Protein AF-A0A9K3CPB8-F1 (afdb_monomer_lite)

Organism: NCBI:txid797122

Foldseek 3Di:
DPFACDDDPPDRFGADVVVVCNVCVLVVLQVLQCPDPHHDDDDPVLSVVLSVCLCVVARSVVRCVVNVNDPDADPVRHCPPPDDPDDDLPHLVNVLVVLQDDPPDDDDRVVSVVVNCVVVVVVSSVSSCCCVPAVSVCLVQLVVQLVCVCVVPVALNSQETEGAADGPNQVVQVVCCVPRNHHQWYWYADPVQWIKIFGHADPPDPHGPAFQDQQQAFDAAPRNCVSLVHHFWGGAHNRRGMTTGNDRVRNVSSVNCSSPPPD

Secondary structure (DSSP, 8-state):
-PPP--B-TT---B-SHHHHHHHHHHHHHHHHHHTSSS--PPPHHHHHHHHHHHIIIIIHHHHHHHHT--SS--TTS--TT---------SHHHHHHTTSPPTTS---HHHHHHHHHHHHHHHHHHHHHHIIIIIHHHHHHHHHHHHHHHHH-TTTTT-EEE-SS----HHHHHHHHHHH---SEEEEE-TTS-EEEEEPBPTTSS-BSSPPPGGGTT-BHHHHHHHHS-S-EEEE-TTSSEEEESSHHHHHHHHHHHHH---

Sequence (263 aa):
MKTCNETMPGYDIKLSAGMVYKHYGHQIIDILCAYMDTPVTLTETQREWVYQTVYKGYVMACDGQDTGEAKVVNADGTEDGLTVRYSDSTGMGSTIANLRPQWNESFSFDSRFPEAMATAGAHFKAHVTRVVKHRLPAYDIVKTAMDNRRTTLPWGEGRVLVIDTGVPADRMVYEMEEEKGLVLYIVMPRSDGTWGVKAVNREGSMALRKPLPSAWGGLRHQDLDKATGLTGCVFVHKALFTGAASDRQTALDMARMAYENME

Structure (mmCIF, N/CA/C/O backbone):
data_AF-A0A9K3CPB8-F1
#
_entry.id   AF-A0A9K3CPB8-F1
#
loop_
_atom_site.group_PDB
_atom_site.id
_atom_site.type_symbol
_atom_site.label_atom_id
_atom_site.label_alt_id
_atom_site.label_comp_id
_atom_site.label_asym_id
_atom_site.label_entity_id
_atom_site.label_seq_id
_atom_site.pdbx_PDB_ins_code
_atom_site.Cartn_x
_atom_site.Cartn_y
_atom_site.Cartn_z
_atom_site.occupancy
_atom_site.B_iso_or_equiv
_atom_site.auth_seq_id
_atom_site.auth_comp_id
_atom_site.auth_asym_id
_atom_site.auth_atom_id
_atom_site.pdbx_PDB_model_num
ATOM 1 N N . MET A 1 1 ? 23.680 -12.198 -24.161 1.00 44.81 1 MET A N 1
ATOM 2 C CA . MET A 1 1 ? 23.714 -11.493 -22.863 1.00 44.81 1 MET A CA 1
ATOM 3 C C . MET A 1 1 ? 24.093 -12.538 -21.826 1.00 44.81 1 MET A C 1
ATOM 5 O O . MET A 1 1 ? 23.404 -13.545 -21.762 1.00 44.81 1 MET A O 1
ATOM 9 N N . LYS A 1 2 ? 25.240 -12.421 -21.141 1.00 41.69 2 LYS A N 1
ATOM 10 C CA . LYS A 1 2 ? 25.549 -13.340 -20.030 1.00 41.69 2 LYS A CA 1
ATOM 11 C C . LYS A 1 2 ? 24.561 -13.004 -18.915 1.00 41.69 2 LYS A C 1
ATOM 13 O O . LYS A 1 2 ? 24.518 -11.848 -18.508 1.00 41.69 2 LYS A O 1
ATOM 18 N N . THR A 1 3 ? 23.749 -13.962 -18.489 1.00 53.03 3 THR A N 1
ATOM 19 C CA . THR A 1 3 ? 22.858 -13.789 -17.340 1.00 53.03 3 THR A CA 1
ATOM 20 C C . THR A 1 3 ? 23.709 -13.449 -16.122 1.00 53.03 3 THR A C 1
ATOM 22 O O . THR A 1 3 ? 24.638 -14.185 -15.780 1.00 53.03 3 THR A O 1
ATOM 25 N N . CYS A 1 4 ? 23.449 -12.291 -15.520 1.00 63.47 4 CYS A N 1
ATOM 26 C CA . CYS A 1 4 ? 24.059 -11.916 -14.259 1.00 63.47 4 CYS A CA 1
ATOM 27 C C . CYS A 1 4 ? 23.359 -12.722 -13.161 1.00 63.47 4 CYS A C 1
ATOM 29 O O . CYS A 1 4 ? 22.144 -12.633 -13.022 1.00 63.47 4 CYS A O 1
ATOM 31 N N . ASN A 1 5 ? 24.104 -13.520 -12.396 1.00 82.00 5 ASN A N 1
ATOM 32 C CA . ASN A 1 5 ? 23.555 -14.251 -11.244 1.00 82.00 5 ASN A CA 1
ATOM 33 C C . ASN A 1 5 ? 23.474 -13.367 -9.985 1.00 82.00 5 ASN A C 1
ATOM 35 O O . ASN A 1 5 ? 23.336 -13.873 -8.877 1.00 82.00 5 ASN A O 1
ATOM 39 N N . GLU A 1 6 ? 23.637 -12.056 -10.139 1.00 91.38 6 GLU A N 1
ATOM 40 C CA . GLU A 1 6 ? 23.579 -11.102 -9.042 1.00 91.38 6 GLU A CA 1
ATOM 41 C C . GLU A 1 6 ? 22.128 -10.755 -8.707 1.00 91.38 6 GLU A C 1
ATOM 43 O O . GLU A 1 6 ? 21.288 -10.652 -9.602 1.00 91.38 6 GLU A O 1
ATOM 48 N N . THR A 1 7 ? 21.856 -10.541 -7.419 1.00 93.31 7 THR A N 1
ATOM 49 C CA . THR A 1 7 ? 20.554 -10.118 -6.895 1.00 93.31 7 THR A CA 1
ATOM 50 C C . THR A 1 7 ? 20.680 -8.824 -6.081 1.00 93.31 7 THR A C 1
ATOM 52 O O . THR A 1 7 ? 21.779 -8.355 -5.734 1.00 93.31 7 THR A O 1
ATOM 55 N N . MET A 1 8 ? 19.538 -8.198 -5.792 1.00 92.56 8 MET A N 1
ATOM 56 C CA . MET A 1 8 ? 19.455 -7.108 -4.818 1.00 92.56 8 MET A CA 1
ATOM 57 C C . MET A 1 8 ? 19.508 -7.686 -3.391 1.00 92.56 8 MET A C 1
ATOM 59 O O . MET A 1 8 ? 18.881 -8.718 -3.153 1.00 92.56 8 MET A O 1
ATOM 63 N N . PRO A 1 9 ? 20.200 -7.053 -2.421 1.00 89.00 9 PRO A N 1
ATOM 64 C CA . PRO A 1 9 ? 20.212 -7.530 -1.037 1.00 89.00 9 PRO A CA 1
ATOM 65 C C . PRO A 1 9 ? 18.795 -7.732 -0.483 1.00 89.00 9 PRO A C 1
ATOM 67 O O . PRO A 1 9 ? 17.960 -6.839 -0.601 1.00 89.00 9 PRO A O 1
ATOM 70 N N . GLY A 1 10 ? 18.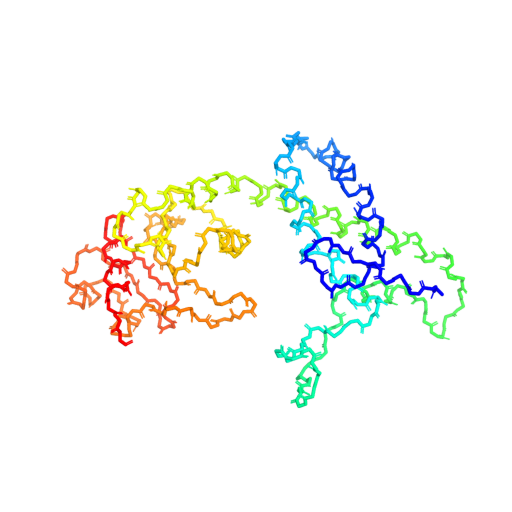535 -8.901 0.109 1.00 87.00 10 GLY A N 1
ATOM 71 C CA . GLY A 1 10 ? 17.215 -9.268 0.640 1.00 87.00 10 GLY A CA 1
ATOM 72 C C . GLY A 1 10 ? 16.231 -9.828 -0.393 1.00 87.00 10 GLY A C 1
ATOM 73 O O . GLY A 1 10 ? 15.092 -10.118 -0.039 1.00 87.00 10 GLY A O 1
ATOM 74 N N . TYR A 1 11 ? 16.648 -10.008 -1.650 1.00 90.25 11 TYR A N 1
ATOM 75 C CA . TYR A 1 11 ? 15.794 -10.527 -2.716 1.00 90.25 11 TYR A CA 1
ATOM 76 C C . TYR A 1 11 ? 16.481 -11.633 -3.517 1.00 90.25 11 TYR A C 1
ATOM 78 O O . TYR A 1 11 ? 17.698 -11.626 -3.704 1.00 90.25 11 TYR A O 1
ATOM 86 N N . ASP A 1 12 ? 15.667 -12.546 -4.041 1.00 89.81 12 ASP A N 1
ATOM 87 C CA . ASP A 1 12 ? 16.099 -13.694 -4.841 1.00 89.81 12 ASP A CA 1
ATOM 88 C C . ASP A 1 12 ? 15.566 -13.592 -6.279 1.00 89.81 12 ASP A C 1
ATOM 90 O O . ASP A 1 12 ? 14.845 -14.449 -6.772 1.00 89.81 12 ASP A O 1
ATOM 94 N N . ILE A 1 13 ? 15.839 -12.453 -6.925 1.00 92.56 13 ILE A N 1
ATOM 95 C CA . ILE A 1 13 ? 15.499 -12.192 -8.330 1.00 92.56 13 ILE A CA 1
ATOM 96 C C . ILE A 1 13 ? 16.767 -11.714 -9.031 1.00 92.56 13 ILE A C 1
ATOM 98 O O . ILE A 1 13 ? 17.397 -10.749 -8.579 1.00 92.56 13 ILE A O 1
ATOM 102 N N . LYS A 1 14 ? 17.148 -12.397 -10.117 1.00 94.00 14 LYS A N 1
ATOM 103 C CA . LYS A 1 14 ? 18.329 -12.051 -10.918 1.00 94.00 14 LYS A CA 1
ATOM 104 C C . LYS A 1 14 ? 18.163 -10.681 -11.566 1.00 94.00 14 LYS A C 1
ATOM 106 O O . LYS A 1 14 ? 17.108 -10.363 -12.104 1.00 94.00 14 LYS A O 1
ATOM 111 N N . LEU A 1 15 ? 19.222 -9.876 -11.543 1.00 93.75 15 LEU A N 1
ATOM 112 C CA . LEU A 1 15 ? 19.171 -8.495 -12.018 1.00 93.75 15 LEU A CA 1
ATOM 113 C C . LEU A 1 15 ? 19.375 -8.371 -13.539 1.00 93.75 15 LEU A C 1
ATOM 115 O O . LEU A 1 15 ? 20.291 -8.957 -14.120 1.00 93.75 15 LEU A O 1
ATOM 119 N N . SER A 1 16 ? 18.571 -7.500 -14.150 1.00 93.12 16 SER A N 1
ATOM 120 C CA . SER A 1 16 ? 18.710 -6.962 -15.509 1.00 93.12 16 SER A CA 1
ATOM 121 C C . SER A 1 16 ? 18.924 -5.436 -15.437 1.00 93.12 16 SER A C 1
ATOM 123 O O . SER A 1 16 ? 19.998 -4.980 -15.041 1.00 93.12 16 SER A O 1
ATOM 125 N N . ALA A 1 17 ? 17.901 -4.619 -15.712 1.00 92.44 17 ALA A N 1
ATOM 126 C CA . ALA A 1 17 ? 17.845 -3.191 -15.403 1.00 92.44 17 ALA A CA 1
ATOM 127 C C . ALA A 1 17 ? 18.130 -2.896 -13.917 1.00 92.44 17 ALA A C 1
ATOM 129 O O . ALA A 1 17 ? 18.675 -1.838 -13.586 1.00 92.44 17 ALA A O 1
ATOM 130 N N . GLY A 1 18 ? 17.836 -3.848 -13.029 1.00 94.56 18 GLY A N 1
ATOM 131 C CA . GLY A 1 18 ? 18.196 -3.812 -11.621 1.00 94.56 18 GLY A CA 1
ATOM 132 C C . GLY A 1 18 ? 19.682 -3.645 -11.345 1.00 94.56 18 GLY A C 1
ATOM 133 O O . GLY A 1 18 ? 20.019 -3.072 -10.318 1.00 94.56 18 GLY A O 1
ATOM 134 N N . MET A 1 19 ? 20.579 -4.032 -12.259 1.00 94.75 19 MET A N 1
ATOM 135 C CA . MET A 1 19 ? 22.018 -3.773 -12.111 1.00 94.75 19 MET A CA 1
ATOM 136 C C . MET A 1 19 ? 22.330 -2.276 -12.134 1.00 94.75 19 MET A C 1
ATOM 138 O O . MET A 1 19 ? 23.064 -1.767 -11.289 1.00 94.75 19 MET A O 1
ATOM 142 N N . VAL A 1 20 ? 21.733 -1.546 -13.082 1.00 95.06 20 VAL A N 1
ATOM 143 C CA . VAL A 1 20 ? 21.878 -0.085 -13.163 1.00 95.06 20 VAL A CA 1
ATOM 144 C C . VAL A 1 20 ? 21.255 0.552 -11.929 1.00 95.06 20 VAL A C 1
ATOM 146 O O . VAL A 1 20 ? 21.859 1.423 -11.306 1.00 95.06 20 VAL A O 1
ATOM 149 N N . TYR A 1 21 ? 20.070 0.083 -11.541 1.00 97.25 21 TYR A N 1
ATOM 150 C CA . TYR A 1 21 ? 19.386 0.592 -10.362 1.00 97.25 21 TYR A CA 1
ATOM 151 C C . TYR A 1 21 ? 20.167 0.318 -9.068 1.00 97.25 21 TYR A C 1
ATOM 153 O O . TYR A 1 21 ? 20.250 1.195 -8.221 1.00 97.25 21 TYR A O 1
ATOM 161 N N . LYS A 1 22 ? 20.823 -0.837 -8.938 1.00 96.25 22 LYS A N 1
ATOM 162 C CA . LYS A 1 22 ? 21.651 -1.189 -7.779 1.00 96.25 22 LYS A CA 1
ATOM 163 C C . LYS A 1 22 ? 22.803 -0.215 -7.551 1.00 96.25 22 LYS A C 1
ATOM 165 O O . LYS A 1 22 ? 23.109 0.116 -6.411 1.00 96.25 22 LYS A O 1
ATOM 170 N N . HIS A 1 23 ? 23.439 0.246 -8.625 1.00 95.19 23 HIS A N 1
ATOM 171 C CA . HIS A 1 23 ? 24.592 1.145 -8.530 1.00 95.19 23 HIS A CA 1
ATOM 172 C C . HIS A 1 23 ? 24.217 2.627 -8.537 1.00 95.19 23 HIS A C 1
ATOM 174 O O . HIS A 1 23 ? 24.884 3.430 -7.888 1.00 95.19 23 HIS A O 1
ATOM 180 N N . TYR A 1 24 ? 23.162 2.996 -9.264 1.00 97.56 24 TYR A N 1
ATOM 181 C CA . TYR A 1 24 ? 22.821 4.394 -9.531 1.00 97.56 24 TYR A CA 1
ATOM 182 C C . TYR A 1 24 ? 21.432 4.795 -9.032 1.00 97.56 24 TYR A C 1
ATOM 184 O O . TYR A 1 24 ? 21.044 5.947 -9.192 1.00 97.56 24 TYR A O 1
ATOM 192 N N . GLY A 1 25 ? 20.663 3.890 -8.426 1.00 97.38 25 GLY A N 1
ATOM 193 C CA . GLY A 1 25 ? 19.265 4.120 -8.061 1.00 97.38 25 GLY A CA 1
ATOM 194 C C . GLY A 1 25 ? 19.072 5.297 -7.111 1.00 97.38 25 GLY A C 1
ATOM 195 O O . GLY A 1 25 ? 18.222 6.141 -7.386 1.00 97.38 25 GLY A O 1
ATOM 196 N N . HIS A 1 26 ? 19.894 5.428 -6.060 1.00 97.94 26 HIS A N 1
ATOM 197 C CA . HIS A 1 26 ? 19.852 6.601 -5.172 1.00 97.94 26 HIS A CA 1
ATOM 198 C C . HIS A 1 26 ? 20.101 7.902 -5.942 1.00 97.94 26 HIS A C 1
ATOM 200 O O . HIS A 1 26 ? 19.298 8.825 -5.844 1.00 97.94 26 HIS A O 1
ATOM 206 N N . GLN A 1 27 ? 21.143 7.944 -6.779 1.00 98.06 27 GLN A N 1
ATOM 207 C CA . GLN A 1 27 ? 21.472 9.124 -7.591 1.00 98.06 27 GLN A CA 1
ATOM 208 C C . GLN A 1 27 ? 20.352 9.468 -8.581 1.00 98.06 27 GLN A C 1
ATOM 210 O O . GLN A 1 27 ? 19.988 10.632 -8.731 1.00 98.06 27 GLN A O 1
ATOM 215 N N . ILE A 1 28 ? 19.775 8.460 -9.239 1.00 97.38 28 ILE A N 1
ATOM 216 C CA . ILE A 1 28 ? 18.645 8.621 -10.157 1.00 97.38 28 ILE A CA 1
ATOM 217 C C . ILE A 1 28 ? 17.438 9.200 -9.413 1.00 97.38 28 ILE A C 1
ATOM 219 O O . ILE A 1 28 ? 16.806 10.126 -9.916 1.00 97.38 28 ILE A O 1
ATOM 223 N N . ILE A 1 29 ? 17.124 8.689 -8.219 1.00 98.19 29 ILE A N 1
ATOM 224 C CA . ILE A 1 29 ? 16.031 9.206 -7.386 1.00 98.19 29 ILE A CA 1
ATOM 225 C C . ILE A 1 29 ? 16.272 10.674 -7.036 1.00 98.19 29 ILE A C 1
ATOM 227 O O . ILE A 1 29 ? 15.365 11.483 -7.214 1.00 98.19 29 ILE A O 1
ATOM 231 N N . ASP A 1 30 ? 17.476 11.037 -6.595 1.00 97.81 30 ASP A N 1
ATOM 232 C CA . ASP A 1 30 ? 17.804 12.420 -6.237 1.00 97.81 30 ASP A CA 1
ATOM 233 C C . ASP A 1 30 ? 17.660 13.372 -7.422 1.00 97.81 30 ASP A C 1
ATOM 235 O O . ASP A 1 30 ? 17.049 14.435 -7.299 1.00 97.81 30 ASP A O 1
ATOM 239 N N . ILE A 1 31 ? 18.168 12.962 -8.589 1.00 97.38 31 ILE A N 1
ATOM 240 C CA . ILE A 1 31 ? 18.008 13.703 -9.840 1.00 97.38 31 ILE A CA 1
ATOM 241 C C . ILE A 1 31 ? 16.515 13.885 -10.127 1.00 97.38 31 ILE A C 1
ATOM 243 O O . ILE A 1 31 ? 16.051 15.011 -10.295 1.00 97.38 31 ILE A O 1
ATOM 247 N N . LEU A 1 32 ? 15.728 12.807 -10.133 1.00 97.12 32 LEU A N 1
ATOM 248 C CA . LEU A 1 32 ? 14.297 12.891 -10.426 1.00 97.12 32 LEU A CA 1
ATOM 249 C C . LEU A 1 32 ? 13.549 13.790 -9.437 1.00 97.12 32 LEU A C 1
ATOM 251 O O . LEU A 1 32 ? 12.683 14.547 -9.870 1.00 97.12 32 LEU A O 1
ATOM 255 N N . CYS A 1 33 ? 13.895 13.743 -8.151 1.00 97.19 33 CYS A N 1
ATOM 256 C CA . CYS A 1 33 ? 13.348 14.608 -7.109 1.00 97.19 33 CYS A CA 1
ATOM 257 C C . CYS A 1 33 ? 13.697 16.087 -7.315 1.00 97.19 33 CYS A C 1
ATOM 259 O O . CYS A 1 33 ? 12.833 16.938 -7.100 1.00 97.19 33 CYS A O 1
ATOM 261 N N . ALA A 1 34 ? 14.914 16.401 -7.765 1.00 96.81 34 ALA A N 1
ATOM 262 C CA . ALA A 1 34 ? 15.340 17.767 -8.065 1.00 96.81 34 ALA A CA 1
ATOM 263 C C . ALA A 1 34 ? 14.618 18.365 -9.289 1.00 96.81 34 ALA A C 1
ATOM 265 O O . ALA A 1 34 ? 14.383 19.569 -9.330 1.00 96.81 34 ALA A O 1
ATOM 266 N N . TYR A 1 35 ? 14.228 17.528 -10.258 1.00 94.50 35 TYR A N 1
ATOM 267 C CA . TYR A 1 35 ? 13.529 17.930 -11.490 1.00 94.50 35 TYR A CA 1
ATOM 268 C C . TYR A 1 35 ? 11.992 17.799 -11.426 1.00 94.50 35 TYR A C 1
ATOM 270 O O . TYR A 1 35 ? 11.327 17.835 -12.466 1.00 94.50 35 TYR A O 1
ATOM 278 N N . MET A 1 36 ? 11.397 17.604 -10.245 1.00 93.81 36 MET A N 1
ATOM 279 C CA . MET A 1 36 ? 9.933 17.646 -10.088 1.00 93.81 36 MET A CA 1
ATOM 280 C C . MET A 1 36 ? 9.419 19.093 -10.068 1.00 93.81 36 MET A C 1
ATOM 282 O O . MET A 1 36 ? 10.135 19.987 -9.630 1.00 93.81 36 MET A O 1
ATOM 286 N N . ASP A 1 37 ? 8.143 19.304 -10.424 1.00 90.69 37 ASP A N 1
ATOM 287 C CA . ASP A 1 37 ? 7.487 20.631 -10.392 1.00 90.69 37 ASP A CA 1
ATOM 288 C C . ASP A 1 37 ? 7.627 21.333 -9.033 1.00 90.69 37 ASP A C 1
ATOM 290 O O . ASP A 1 37 ? 7.746 22.551 -8.937 1.00 90.69 37 ASP A O 1
ATOM 294 N N . THR A 1 38 ? 7.632 20.543 -7.960 1.00 90.69 38 THR A N 1
ATOM 295 C CA . THR A 1 38 ? 8.057 20.985 -6.633 1.00 90.69 38 THR A CA 1
ATOM 296 C C . THR A 1 38 ? 9.207 20.086 -6.197 1.00 90.69 38 THR A C 1
ATOM 298 O O . THR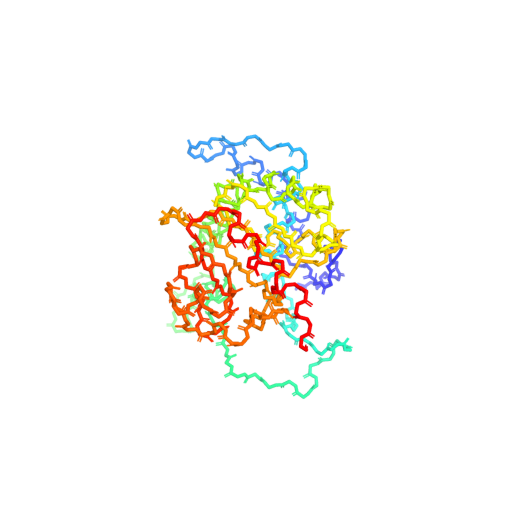 A 1 38 ? 8.935 18.923 -5.864 1.00 90.69 38 THR A O 1
ATOM 301 N N . PRO A 1 39 ? 10.458 20.573 -6.211 1.00 94.50 39 PRO A N 1
ATOM 302 C CA . PRO A 1 39 ? 11.614 19.778 -5.826 1.00 94.50 39 PRO A CA 1
ATOM 303 C C . PRO A 1 39 ? 11.484 19.206 -4.413 1.00 94.50 39 PRO A C 1
ATOM 305 O O . PRO A 1 39 ? 10.895 19.830 -3.528 1.00 94.50 39 PRO A O 1
ATOM 308 N N . VAL A 1 40 ? 12.019 18.004 -4.203 1.00 94.94 40 VAL A N 1
ATOM 309 C CA . VAL A 1 40 ? 12.008 17.321 -2.901 1.00 94.94 40 VAL A CA 1
ATOM 310 C C . VAL A 1 40 ? 13.434 16.947 -2.521 1.00 94.94 40 VAL A C 1
ATOM 312 O O . VAL A 1 40 ? 14.129 16.302 -3.298 1.00 94.94 40 VAL A O 1
ATOM 315 N N . THR A 1 41 ? 13.862 17.304 -1.314 1.00 95.44 41 THR A N 1
ATOM 316 C CA . THR A 1 41 ? 15.139 16.842 -0.757 1.00 95.44 41 THR A CA 1
ATOM 317 C C . THR A 1 41 ? 14.863 15.716 0.227 1.00 95.44 41 THR A C 1
ATOM 319 O O . THR A 1 41 ? 14.180 15.927 1.226 1.00 95.44 41 THR A O 1
ATOM 322 N N . LEU A 1 42 ? 15.379 14.522 -0.062 1.00 96.25 42 LEU A N 1
ATOM 323 C CA . LEU A 1 42 ? 15.176 13.335 0.768 1.00 96.25 42 LEU A CA 1
ATOM 324 C C . LEU A 1 42 ? 16.259 13.234 1.844 1.00 96.25 42 LEU A C 1
ATOM 326 O O . LEU A 1 42 ? 17.454 13.345 1.538 1.00 96.25 42 LEU A O 1
ATOM 330 N N . THR A 1 43 ? 15.856 12.937 3.081 1.00 95.88 43 THR A N 1
ATOM 331 C CA . THR A 1 43 ? 16.797 12.446 4.100 1.00 95.88 43 THR A CA 1
ATOM 332 C C . THR A 1 43 ? 17.375 11.092 3.678 1.00 95.88 43 THR A C 1
ATOM 334 O O . THR A 1 43 ? 16.841 10.431 2.787 1.00 95.88 43 THR A O 1
ATOM 337 N N . GLU A 1 44 ? 18.461 10.647 4.311 1.00 95.75 44 GLU A N 1
ATOM 338 C CA . GLU A 1 44 ? 19.056 9.333 4.028 1.00 95.75 44 GLU A CA 1
ATOM 339 C C . GLU A 1 44 ? 18.042 8.193 4.221 1.00 95.75 44 GLU A C 1
ATOM 341 O O . GLU A 1 44 ? 17.834 7.391 3.313 1.00 95.75 44 GLU A O 1
ATOM 346 N N . THR A 1 45 ? 17.309 8.191 5.340 1.00 92.81 45 THR A N 1
ATOM 347 C CA . THR A 1 45 ? 16.256 7.199 5.614 1.00 92.81 45 THR A CA 1
ATOM 348 C C . THR A 1 45 ? 15.130 7.238 4.582 1.00 92.81 45 THR A C 1
ATOM 350 O O . THR A 1 45 ? 14.673 6.191 4.128 1.00 92.81 45 THR A O 1
ATOM 353 N N . GLN A 1 46 ? 14.677 8.431 4.187 1.00 94.75 46 GLN A N 1
ATOM 354 C CA . GLN A 1 46 ? 13.625 8.567 3.177 1.00 94.75 46 GLN A CA 1
ATOM 355 C C . GLN A 1 46 ? 14.107 8.084 1.808 1.00 94.75 46 GLN A C 1
ATOM 357 O O . GLN A 1 46 ? 13.361 7.416 1.097 1.00 94.75 46 GLN A O 1
ATOM 362 N N . ARG A 1 47 ? 15.352 8.396 1.441 1.00 97.12 47 ARG A N 1
ATOM 363 C CA . ARG A 1 47 ? 15.961 7.974 0.177 1.00 97.12 47 ARG A CA 1
ATOM 364 C C . ARG A 1 47 ? 16.099 6.467 0.103 1.00 97.12 47 ARG A C 1
ATOM 366 O O . ARG A 1 47 ? 15.716 5.899 -0.912 1.00 97.12 47 ARG A O 1
ATOM 373 N N . GLU A 1 48 ? 16.562 5.833 1.175 1.00 95.38 48 GLU A N 1
ATOM 374 C CA . GLU A 1 48 ? 16.648 4.375 1.244 1.00 95.38 48 GLU A CA 1
ATOM 375 C C . GLU A 1 48 ? 15.262 3.733 1.148 1.00 95.38 48 GLU A C 1
ATOM 377 O O . GLU A 1 48 ? 15.045 2.813 0.361 1.00 95.38 48 GLU A O 1
ATOM 382 N N . TRP A 1 49 ? 14.273 4.273 1.862 1.00 93.81 49 TRP A N 1
ATOM 38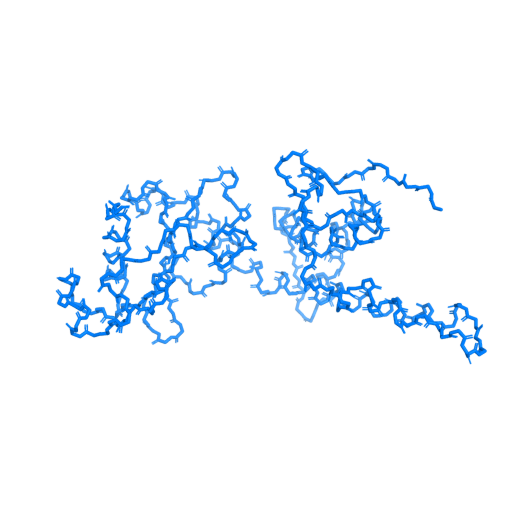3 C CA . TRP A 1 49 ? 12.909 3.761 1.776 1.00 93.81 49 TRP A CA 1
ATOM 384 C C . TRP A 1 49 ? 12.306 3.916 0.367 1.00 93.81 49 TRP A C 1
ATOM 386 O O . TRP A 1 49 ? 11.695 2.975 -0.150 1.00 93.81 49 TRP A O 1
ATOM 396 N N . VAL A 1 50 ? 12.499 5.067 -0.294 1.00 96.38 50 VAL A N 1
ATOM 397 C CA . VAL A 1 50 ? 12.077 5.277 -1.693 1.00 96.38 50 VAL A CA 1
ATOM 398 C C . VAL A 1 50 ? 12.815 4.310 -2.616 1.00 96.38 50 VAL A C 1
ATOM 400 O O . VAL A 1 50 ? 12.182 3.711 -3.485 1.00 96.38 50 VAL A O 1
ATOM 403 N N . TYR A 1 51 ? 14.118 4.116 -2.403 1.00 97.19 51 TYR A N 1
ATOM 404 C CA . TYR A 1 51 ? 14.954 3.214 -3.184 1.00 97.19 51 TYR A CA 1
ATOM 405 C C . TYR A 1 51 ? 14.426 1.774 -3.153 1.00 97.19 51 TYR A C 1
ATOM 407 O O . TYR A 1 51 ? 14.143 1.202 -4.212 1.00 97.19 51 TYR A O 1
ATOM 415 N N . GLN A 1 52 ? 14.193 1.231 -1.957 1.00 94.88 52 GLN A N 1
ATOM 416 C CA . GLN A 1 52 ? 13.631 -0.110 -1.769 1.00 94.88 52 GLN A CA 1
ATOM 417 C C . GLN A 1 52 ? 12.211 -0.215 -2.332 1.00 94.88 52 GLN A C 1
ATOM 419 O O . GLN A 1 52 ? 11.859 -1.180 -3.013 1.00 94.88 52 GLN A O 1
ATOM 424 N N . THR A 1 53 ? 11.398 0.819 -2.111 1.00 94.31 53 THR A N 1
ATOM 425 C CA . THR A 1 53 ? 10.013 0.870 -2.583 1.00 94.31 53 THR A CA 1
ATOM 426 C C . THR A 1 53 ? 9.915 0.838 -4.106 1.00 94.31 53 THR A C 1
ATOM 428 O O . THR A 1 53 ? 9.066 0.133 -4.656 1.00 94.31 53 THR A O 1
ATOM 431 N N . VAL A 1 54 ? 10.759 1.604 -4.797 1.00 96.75 54 VAL A N 1
ATOM 432 C CA . VAL A 1 54 ? 10.806 1.645 -6.263 1.00 96.75 54 VAL A CA 1
ATOM 433 C C . VAL A 1 54 ? 11.379 0.338 -6.813 1.00 96.75 54 VAL A C 1
ATOM 435 O O . VAL A 1 54 ? 10.858 -0.167 -7.807 1.00 96.75 54 VAL A O 1
ATOM 438 N N . TYR A 1 55 ? 12.368 -0.273 -6.150 1.00 96.69 55 TYR A N 1
ATOM 439 C CA . TYR A 1 55 ? 12.859 -1.590 -6.556 1.00 96.69 55 TYR A CA 1
ATOM 440 C C . TYR A 1 55 ? 11.760 -2.658 -6.472 1.00 96.69 55 TYR A C 1
ATOM 442 O O . TYR A 1 55 ? 11.358 -3.204 -7.501 1.00 96.69 55 TYR A O 1
ATOM 450 N N . LYS A 1 56 ? 11.199 -2.887 -5.274 1.00 93.06 56 LYS A N 1
ATOM 451 C CA . LYS A 1 56 ? 10.139 -3.887 -5.032 1.00 93.06 56 LYS A CA 1
ATOM 452 C C . LYS A 1 56 ? 8.871 -3.596 -5.839 1.00 93.06 56 LYS A C 1
ATOM 454 O O . LYS A 1 56 ? 8.140 -4.504 -6.219 1.00 93.06 56 LYS A O 1
ATOM 459 N N . GLY A 1 57 ? 8.563 -2.321 -6.074 1.00 92.12 57 GLY A N 1
ATOM 460 C CA . GLY A 1 57 ? 7.345 -1.892 -6.756 1.00 92.12 57 GLY A CA 1
ATOM 461 C C . GLY A 1 57 ? 7.421 -1.830 -8.278 1.00 92.12 57 GLY A C 1
ATOM 462 O O . GLY A 1 57 ? 6.362 -1.744 -8.903 1.00 92.12 57 GLY A O 1
ATOM 463 N N . TYR A 1 58 ? 8.621 -1.837 -8.862 1.00 95.06 58 TYR A N 1
ATOM 464 C CA . TYR A 1 58 ? 8.812 -1.602 -10.292 1.00 95.06 58 TYR A CA 1
ATOM 465 C C . TYR A 1 58 ? 9.969 -2.412 -10.873 1.00 95.06 58 TYR A C 1
ATOM 467 O O . TYR A 1 58 ? 9.754 -3.250 -11.743 1.00 95.06 58 TYR A O 1
ATOM 475 N N . VAL A 1 59 ? 11.194 -2.161 -10.406 1.00 96.19 59 VAL A N 1
ATOM 476 C CA . VAL A 1 59 ? 12.413 -2.662 -11.062 1.00 96.19 59 VAL A CA 1
ATOM 477 C C . VAL A 1 59 ? 12.505 -4.183 -10.978 1.00 96.19 59 VAL A C 1
ATOM 479 O O . VAL A 1 59 ? 12.774 -4.822 -11.986 1.00 96.19 59 VAL A O 1
ATOM 482 N N . MET A 1 60 ? 12.161 -4.767 -9.829 1.00 95.12 60 MET A N 1
ATOM 483 C CA . MET A 1 60 ? 12.156 -6.218 -9.628 1.00 95.12 60 MET A CA 1
ATOM 484 C C . MET A 1 60 ? 11.229 -6.952 -10.607 1.00 95.12 60 MET A C 1
ATOM 486 O O . MET A 1 60 ? 11.546 -8.047 -11.056 1.00 95.12 60 MET A O 1
ATOM 490 N N . ALA A 1 61 ? 10.086 -6.357 -10.966 1.00 93.44 61 ALA A N 1
ATOM 491 C CA . ALA A 1 61 ? 9.185 -6.958 -11.946 1.00 93.44 61 ALA A CA 1
ATOM 492 C C . ALA A 1 61 ? 9.782 -6.916 -13.360 1.00 93.44 61 ALA A C 1
ATOM 494 O O . ALA A 1 61 ? 9.622 -7.875 -14.110 1.00 93.44 61 ALA A O 1
ATOM 495 N N . CYS A 1 62 ? 10.486 -5.835 -13.717 1.00 93.38 62 CYS A N 1
ATOM 496 C CA . CYS A 1 62 ? 11.248 -5.776 -14.965 1.00 93.38 62 CYS A CA 1
ATOM 497 C C . CYS A 1 62 ? 12.355 -6.838 -14.981 1.00 93.38 62 CYS A C 1
ATOM 499 O O . CYS A 1 62 ? 12.505 -7.532 -15.979 1.00 93.38 62 CYS A O 1
ATOM 501 N N . ASP A 1 63 ? 13.073 -6.991 -13.867 1.00 94.50 63 ASP A N 1
ATOM 502 C CA . ASP A 1 63 ? 14.134 -7.983 -13.706 1.00 94.50 63 ASP A CA 1
ATOM 503 C C . ASP A 1 63 ? 13.626 -9.410 -13.861 1.00 94.50 63 ASP A C 1
ATOM 505 O O . ASP A 1 63 ? 14.134 -10.144 -14.706 1.00 94.50 63 ASP A O 1
ATOM 509 N N . GLY A 1 64 ? 12.575 -9.780 -13.128 1.00 93.19 64 GLY A N 1
ATOM 510 C CA . GLY A 1 64 ? 11.985 -11.111 -13.241 1.00 93.19 64 GLY A CA 1
ATOM 511 C C . GLY A 1 64 ? 11.460 -11.401 -14.650 1.00 93.19 64 GLY A C 1
ATOM 512 O O . GLY A 1 64 ? 11.671 -12.491 -15.171 1.00 93.19 64 GLY A O 1
ATOM 513 N N . GLN A 1 65 ? 10.841 -10.415 -15.313 1.00 90.81 65 GLN A N 1
ATOM 514 C CA . GLN A 1 65 ? 10.365 -10.572 -16.694 1.00 90.81 65 GLN A CA 1
ATOM 515 C C . GLN A 1 65 ? 11.504 -10.764 -17.704 1.00 90.81 65 GLN A C 1
ATOM 517 O O . GLN A 1 65 ? 11.377 -11.600 -18.595 1.00 90.81 65 GLN A O 1
ATOM 522 N N . ASP A 1 66 ? 12.586 -9.991 -17.593 1.00 90.50 66 ASP A N 1
ATOM 523 C CA . ASP A 1 66 ? 13.710 -10.039 -18.540 1.00 90.50 66 ASP A CA 1
ATOM 524 C C . ASP A 1 66 ? 14.581 -11.288 -18.346 1.00 90.50 66 ASP A C 1
ATOM 526 O O . ASP A 1 66 ? 15.056 -11.886 -19.311 1.00 90.50 66 ASP A O 1
ATOM 530 N N . THR A 1 67 ? 14.753 -11.717 -17.095 1.00 90.88 67 THR A N 1
ATOM 531 C CA . THR A 1 67 ? 15.570 -12.888 -16.743 1.00 90.88 67 THR A CA 1
ATOM 532 C C . THR A 1 67 ? 14.803 -14.211 -16.784 1.00 90.88 67 THR A C 1
ATOM 534 O O . THR A 1 67 ? 15.426 -15.271 -16.702 1.00 90.88 67 THR A O 1
ATOM 537 N N . GLY A 1 68 ? 13.482 -14.164 -16.983 1.00 88.69 68 GLY A N 1
ATOM 538 C CA . GLY A 1 68 ? 12.626 -15.345 -17.093 1.00 88.69 68 GLY A CA 1
ATOM 539 C C . GLY A 1 68 ? 12.325 -16.017 -15.754 1.00 88.69 68 GLY A C 1
ATOM 540 O O . GLY A 1 68 ? 12.083 -17.220 -15.729 1.00 88.69 68 GLY A O 1
ATOM 541 N N . GLU A 1 69 ? 12.360 -15.265 -14.653 1.00 90.56 69 GLU A N 1
ATOM 542 C CA . GLU A 1 69 ? 12.019 -15.782 -13.327 1.00 90.56 69 GLU A CA 1
ATOM 543 C C . GLU A 1 69 ? 10.522 -16.096 -13.227 1.00 90.56 69 GLU A C 1
ATOM 545 O O . GLU A 1 69 ? 9.660 -15.374 -13.749 1.00 90.56 69 GLU A O 1
ATOM 550 N N . ALA A 1 70 ? 10.206 -17.168 -12.503 1.00 89.06 70 ALA A N 1
ATOM 551 C CA . ALA A 1 70 ? 8.835 -17.556 -12.226 1.00 89.06 70 ALA A CA 1
ATOM 552 C C . ALA A 1 70 ? 8.128 -16.474 -11.392 1.00 89.06 70 ALA A C 1
ATOM 554 O O . ALA A 1 70 ? 8.621 -16.012 -10.364 1.00 89.06 70 ALA A O 1
ATOM 555 N N . LYS A 1 71 ? 6.923 -16.076 -11.814 1.00 88.12 71 LYS A N 1
ATOM 556 C CA . LYS A 1 71 ? 6.124 -15.067 -11.094 1.00 88.12 71 LYS A CA 1
ATOM 557 C C . LYS A 1 71 ? 5.556 -15.599 -9.774 1.00 88.12 71 LYS A C 1
ATOM 559 O O . LYS A 1 71 ? 5.293 -14.820 -8.860 1.00 88.12 71 LYS A O 1
ATOM 564 N N . VAL A 1 72 ? 5.285 -16.900 -9.715 1.00 88.19 72 VAL A N 1
ATOM 565 C CA . VAL A 1 72 ? 4.720 -17.598 -8.557 1.00 88.19 72 VAL A CA 1
ATOM 566 C C . VAL A 1 72 ? 5.397 -18.954 -8.470 1.00 88.19 72 VAL A C 1
ATOM 568 O O . VAL A 1 72 ? 5.448 -19.667 -9.466 1.00 88.19 72 VAL A O 1
ATOM 571 N N . VAL A 1 73 ? 5.865 -19.301 -7.277 1.00 90.56 73 VAL A N 1
ATOM 572 C CA . VAL A 1 73 ? 6.441 -20.607 -6.952 1.00 90.56 73 VAL A CA 1
ATOM 573 C C . VAL A 1 73 ? 5.745 -21.181 -5.721 1.00 90.56 73 VAL A C 1
ATOM 575 O O . VAL A 1 73 ? 5.148 -20.448 -4.924 1.00 90.56 73 VAL A O 1
ATOM 578 N N . ASN A 1 74 ? 5.809 -22.498 -5.568 1.00 90.38 74 ASN A N 1
ATOM 579 C CA . ASN A 1 74 ? 5.459 -23.195 -4.339 1.00 90.38 74 ASN A CA 1
ATOM 580 C C . ASN A 1 74 ? 6.423 -22.815 -3.204 1.00 90.38 74 ASN A C 1
ATOM 582 O O . ASN A 1 74 ? 7.469 -22.202 -3.417 1.00 90.38 74 ASN A O 1
ATOM 586 N N . ALA A 1 75 ? 6.092 -23.213 -1.973 1.00 86.88 75 ALA A N 1
ATOM 587 C CA . ALA A 1 75 ? 6.932 -22.938 -0.803 1.00 86.88 75 ALA A CA 1
ATOM 588 C C . ALA A 1 75 ? 8.340 -23.566 -0.890 1.00 86.88 75 ALA A C 1
ATOM 590 O O . ALA A 1 75 ? 9.250 -23.106 -0.207 1.00 86.88 75 ALA A O 1
ATOM 591 N N . ASP A 1 76 ? 8.516 -24.600 -1.714 1.00 89.50 76 ASP A N 1
ATOM 592 C CA . ASP A 1 76 ? 9.797 -25.258 -1.992 1.00 89.50 76 ASP A CA 1
ATOM 593 C C . ASP A 1 76 ? 10.555 -24.651 -3.191 1.00 89.50 76 ASP A C 1
ATOM 595 O O . ASP A 1 76 ? 11.620 -25.145 -3.556 1.00 89.50 76 ASP A O 1
ATOM 599 N N . GLY A 1 77 ? 10.023 -23.584 -3.799 1.00 87.88 77 GLY A N 1
ATOM 600 C CA . GLY A 1 77 ? 10.610 -22.905 -4.954 1.00 87.88 77 GLY A CA 1
ATOM 601 C C . GLY A 1 77 ? 10.283 -23.537 -6.309 1.00 87.88 77 GLY A C 1
ATOM 602 O O . GLY A 1 77 ? 10.731 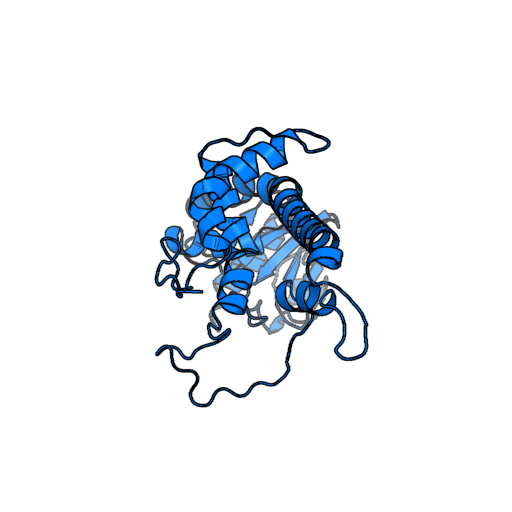-23.024 -7.331 1.00 87.88 77 GLY A O 1
ATOM 603 N N . THR A 1 78 ? 9.503 -24.621 -6.352 1.00 90.81 78 THR A N 1
ATOM 604 C CA . THR A 1 78 ? 9.104 -25.275 -7.609 1.00 90.81 78 THR A CA 1
ATOM 605 C C . THR A 1 78 ? 7.881 -24.613 -8.245 1.00 90.81 78 THR A C 1
ATOM 607 O O . THR A 1 78 ? 7.099 -23.932 -7.581 1.00 90.81 78 THR A O 1
ATOM 610 N N . GLU A 1 79 ? 7.665 -24.862 -9.535 1.00 91.31 79 GLU A N 1
ATOM 611 C CA . GLU A 1 79 ? 6.423 -24.503 -10.241 1.00 91.31 79 GLU A CA 1
ATOM 612 C C . GLU A 1 79 ? 5.466 -25.707 -10.384 1.00 91.31 79 GLU A C 1
ATOM 614 O O . GLU A 1 79 ? 4.430 -25.623 -11.050 1.00 91.31 79 GLU A O 1
ATOM 619 N N . ASP A 1 80 ? 5.796 -26.840 -9.752 1.00 92.75 80 ASP A N 1
ATOM 620 C CA . ASP A 1 80 ? 5.088 -28.108 -9.917 1.00 92.75 80 ASP A CA 1
ATOM 621 C C . ASP A 1 80 ? 3.627 -28.009 -9.463 1.00 92.75 80 ASP A C 1
ATOM 623 O O . ASP A 1 80 ? 3.300 -27.533 -8.375 1.00 92.75 80 ASP A O 1
ATOM 627 N N . GLY A 1 81 ? 2.713 -28.471 -10.317 1.00 91.50 81 GLY A N 1
ATOM 628 C CA . GLY A 1 81 ? 1.276 -28.444 -10.036 1.00 91.50 81 GLY A CA 1
ATOM 629 C C . GLY A 1 81 ? 0.625 -27.056 -10.116 1.00 91.50 81 GLY A C 1
ATOM 630 O O . GLY A 1 81 ? -0.585 -26.951 -9.899 1.00 91.50 81 GLY A O 1
ATOM 631 N N . LEU A 1 82 ? 1.367 -25.998 -10.466 1.00 90.12 82 LEU A N 1
ATOM 632 C CA . LEU A 1 82 ? 0.787 -24.677 -10.704 1.00 90.12 82 LEU A CA 1
ATOM 633 C C . LEU A 1 82 ? 0.067 -24.632 -12.058 1.00 90.12 82 LEU A C 1
ATOM 635 O O . LEU A 1 82 ? 0.545 -25.129 -13.074 1.00 90.12 82 LEU A O 1
ATOM 639 N N . THR A 1 83 ? -1.113 -24.007 -12.082 1.00 92.00 83 THR A N 1
ATOM 640 C CA . THR A 1 83 ? -1.893 -23.799 -13.311 1.00 92.00 83 THR A CA 1
ATOM 641 C C . THR A 1 83 ? -1.985 -22.313 -13.635 1.00 92.00 83 THR A C 1
ATOM 643 O O . THR A 1 83 ? -2.541 -21.529 -12.861 1.00 92.00 83 THR A O 1
ATOM 646 N N . VAL A 1 84 ? -1.505 -21.925 -14.818 1.00 89.19 84 VAL A N 1
ATOM 647 C CA . VAL A 1 84 ? -1.650 -20.559 -15.334 1.00 89.19 84 VAL A CA 1
ATOM 648 C C . VAL A 1 84 ? -3.099 -20.333 -15.766 1.00 89.19 84 VAL A C 1
ATOM 650 O O . VAL A 1 84 ? -3.576 -20.926 -16.729 1.00 89.19 84 VAL A O 1
ATOM 653 N N . ARG A 1 85 ? -3.819 -19.463 -15.049 1.00 93.31 85 ARG A N 1
ATOM 654 C CA . ARG A 1 85 ? -5.229 -19.147 -15.353 1.00 93.31 85 ARG A CA 1
ATOM 655 C C . ARG A 1 85 ? -5.406 -18.020 -16.366 1.00 93.31 85 ARG A C 1
ATOM 657 O O . ARG A 1 85 ? -6.456 -17.937 -16.994 1.00 93.31 85 ARG A O 1
ATOM 664 N N . TYR A 1 86 ? -4.419 -17.138 -16.484 1.00 91.19 86 TYR A N 1
ATOM 665 C CA . TYR A 1 86 ? -4.387 -16.051 -17.457 1.00 91.19 86 TYR A CA 1
ATOM 666 C C . TYR A 1 86 ? -2.941 -15.607 -17.690 1.00 91.19 86 TYR A C 1
ATOM 668 O O . TYR A 1 86 ? -2.091 -15.773 -16.815 1.00 91.19 86 TYR A O 1
ATOM 676 N N . SER A 1 87 ? -2.682 -15.026 -18.861 1.00 87.19 87 SER A N 1
ATOM 677 C CA . SER A 1 87 ? -1.431 -14.330 -19.171 1.00 87.19 87 SER A CA 1
ATOM 678 C C . SER A 1 87 ? -1.678 -12.822 -19.144 1.00 87.19 87 SER A C 1
ATOM 680 O O . SER A 1 87 ? -2.751 -12.366 -19.541 1.00 87.19 87 SER A O 1
ATOM 682 N N . ASP A 1 88 ? -0.710 -12.056 -18.648 1.00 85.50 88 ASP A N 1
ATOM 683 C CA . ASP A 1 88 ? -0.777 -10.598 -18.548 1.00 85.50 88 ASP A CA 1
ATOM 684 C C . ASP A 1 88 ? 0.265 -9.976 -19.477 1.00 85.50 88 ASP A C 1
ATOM 686 O O . ASP A 1 88 ? 1.468 -10.077 -19.236 1.00 85.50 88 ASP A O 1
ATOM 690 N N . SER A 1 89 ? -0.214 -9.327 -20.535 1.00 87.56 89 SER A N 1
ATOM 691 C CA . SER A 1 89 ? 0.605 -8.627 -21.526 1.00 87.56 89 SER A CA 1
ATOM 692 C C . SER A 1 89 ? 0.553 -7.102 -21.375 1.00 87.56 89 SER A C 1
ATOM 694 O O . SER A 1 89 ? 0.777 -6.375 -22.341 1.00 87.56 89 SER A O 1
ATOM 696 N N . THR A 1 90 ? 0.197 -6.598 -20.189 1.00 89.06 90 THR A N 1
ATOM 697 C CA . THR A 1 90 ? 0.059 -5.153 -19.919 1.00 89.06 90 THR A CA 1
ATOM 698 C C . THR A 1 90 ? 1.279 -4.537 -19.224 1.00 89.06 90 THR A C 1
ATOM 700 O O . THR A 1 90 ? 1.360 -3.320 -19.063 1.00 89.06 90 THR A O 1
ATOM 703 N N . GLY A 1 91 ? 2.247 -5.365 -18.817 1.00 87.38 91 GLY A N 1
ATOM 704 C CA . GLY A 1 91 ? 3.460 -4.928 -18.127 1.00 87.38 91 GLY A CA 1
ATOM 705 C C . GLY A 1 91 ? 4.486 -4.232 -19.029 1.00 87.38 91 GLY A C 1
ATOM 706 O O . GLY A 1 91 ? 4.424 -4.297 -20.256 1.00 87.38 91 GLY A O 1
ATOM 707 N N . MET A 1 92 ? 5.491 -3.611 -18.400 1.00 89.25 92 MET A N 1
ATOM 708 C CA . MET A 1 92 ? 6.532 -2.827 -19.078 1.00 89.25 92 MET A CA 1
ATOM 709 C C . MET A 1 92 ? 7.252 -3.611 -20.185 1.00 89.25 92 MET A C 1
ATOM 711 O O . MET A 1 92 ? 7.443 -3.075 -21.276 1.00 89.25 92 MET A O 1
ATOM 715 N N . GLY A 1 93 ? 7.605 -4.879 -19.937 1.00 87.75 93 GLY A N 1
ATOM 716 C CA . GLY A 1 93 ? 8.249 -5.726 -20.944 1.00 87.75 93 GLY A CA 1
ATOM 717 C C . GLY A 1 93 ? 7.393 -5.900 -22.202 1.00 87.75 93 GLY A C 1
ATOM 718 O O . GLY A 1 93 ? 7.898 -5.761 -23.313 1.00 87.75 93 GLY A O 1
ATOM 719 N N . SER A 1 94 ? 6.081 -6.108 -22.040 1.00 89.94 94 SER A N 1
ATOM 720 C CA . SER A 1 94 ? 5.138 -6.200 -23.164 1.00 89.94 94 SER A CA 1
ATOM 721 C C . SER A 1 94 ? 4.944 -4.854 -23.864 1.00 89.94 94 SER A C 1
ATOM 723 O O . SER A 1 94 ? 4.966 -4.798 -25.089 1.00 89.94 94 SER A O 1
ATOM 725 N N . THR A 1 95 ? 4.841 -3.756 -23.109 1.00 90.94 95 THR A N 1
ATOM 726 C CA . THR A 1 95 ? 4.746 -2.398 -23.668 1.00 90.94 95 THR A CA 1
ATOM 727 C C . THR A 1 95 ? 5.941 -2.069 -24.563 1.00 90.94 95 THR A C 1
ATOM 729 O O . THR A 1 95 ? 5.747 -1.582 -25.673 1.00 90.94 95 THR A O 1
ATOM 732 N N . ILE A 1 96 ? 7.171 -2.383 -24.136 1.00 91.12 96 ILE A N 1
ATOM 733 C CA . ILE A 1 96 ? 8.365 -2.194 -24.979 1.00 91.12 96 ILE A CA 1
ATOM 734 C C . ILE A 1 96 ? 8.402 -3.185 -26.140 1.00 91.12 96 ILE A C 1
ATOM 736 O O . ILE A 1 96 ? 8.769 -2.806 -27.250 1.00 91.12 96 ILE A O 1
ATOM 740 N N . ALA A 1 97 ? 8.011 -4.443 -25.920 1.00 88.81 97 ALA A N 1
ATOM 741 C CA . ALA A 1 97 ? 7.958 -5.434 -26.990 1.00 88.81 97 ALA A CA 1
ATOM 742 C C . ALA A 1 97 ? 7.001 -5.017 -28.118 1.00 88.81 97 ALA A C 1
ATOM 744 O O . ALA A 1 97 ? 7.323 -5.241 -29.280 1.00 88.81 97 ALA A O 1
ATOM 745 N N . ASN A 1 98 ? 5.892 -4.345 -27.801 1.00 88.69 98 ASN A N 1
ATOM 746 C CA . ASN A 1 98 ? 4.926 -3.850 -28.787 1.00 88.69 98 ASN A CA 1
ATOM 747 C C . ASN A 1 98 ? 5.453 -2.690 -29.647 1.00 88.69 98 ASN A C 1
ATOM 749 O O . ASN A 1 98 ? 4.910 -2.436 -30.717 1.00 88.69 98 ASN A O 1
ATOM 753 N N . LEU A 1 99 ? 6.508 -2.001 -29.200 1.00 88.75 99 LEU A N 1
ATOM 754 C CA . LEU A 1 99 ? 7.208 -0.986 -29.994 1.00 88.75 99 LEU A CA 1
ATOM 755 C C . LEU A 1 99 ? 8.240 -1.604 -30.941 1.00 88.75 99 LEU A C 1
ATOM 757 O O . LEU A 1 99 ? 8.806 -0.898 -31.779 1.00 88.75 99 LEU A O 1
ATOM 761 N N . ARG A 1 100 ? 8.512 -2.912 -30.816 1.00 84.62 100 ARG A N 1
ATOM 762 C CA . ARG A 1 100 ? 9.333 -3.610 -31.800 1.00 84.62 100 ARG A CA 1
ATOM 763 C C . ARG A 1 100 ? 8.592 -3.585 -33.126 1.00 84.62 100 ARG A C 1
ATOM 765 O O . ARG A 1 100 ? 7.386 -3.837 -33.155 1.00 84.62 100 ARG A O 1
ATOM 772 N N . PRO A 1 101 ? 9.294 -3.309 -34.221 1.00 82.44 101 PRO A N 1
ATOM 773 C CA . PRO A 1 101 ? 8.617 -3.305 -35.497 1.00 82.44 101 PRO A CA 1
ATOM 774 C C . PRO A 1 101 ? 8.135 -4.707 -35.870 1.00 82.44 101 PRO A C 1
ATOM 776 O O . PRO A 1 101 ? 8.709 -5.724 -35.461 1.00 82.44 101 PRO A O 1
ATOM 779 N N . GLN A 1 102 ? 7.043 -4.741 -36.620 1.00 82.06 102 GLN A N 1
ATOM 780 C CA . GLN A 1 102 ? 6.351 -5.983 -36.926 1.00 82.06 102 GLN A CA 1
ATOM 781 C C . GLN A 1 102 ? 7.086 -6.769 -38.012 1.00 82.06 102 GLN A C 1
ATOM 783 O O . GLN A 1 102 ? 7.799 -6.210 -38.842 1.00 82.06 102 GLN A O 1
ATOM 788 N N . TRP A 1 103 ? 6.886 -8.088 -38.038 1.00 84.00 103 TRP A N 1
ATOM 789 C CA . TRP A 1 103 ? 7.543 -8.989 -38.998 1.00 84.00 103 TRP A CA 1
ATOM 790 C C . TRP A 1 103 ? 7.292 -8.616 -40.472 1.00 84.00 103 TRP A C 1
ATOM 792 O O . TRP A 1 103 ? 8.044 -9.033 -41.349 1.00 84.00 103 TRP A O 1
ATOM 802 N N . ASN A 1 104 ? 6.232 -7.851 -40.740 1.00 87.06 104 ASN A N 1
ATOM 803 C CA . ASN A 1 104 ? 5.789 -7.402 -42.056 1.00 87.06 104 ASN A CA 1
ATOM 804 C C . ASN A 1 104 ? 6.109 -5.923 -42.350 1.00 87.06 104 ASN A C 1
ATOM 806 O O . ASN A 1 104 ? 5.568 -5.366 -43.305 1.00 87.06 104 ASN A O 1
ATOM 810 N N . GLU A 1 105 ? 6.961 -5.278 -41.555 1.00 83.00 105 GLU A N 1
ATOM 811 C CA . GLU A 1 105 ? 7.397 -3.898 -41.771 1.00 83.00 105 GLU A CA 1
ATOM 812 C C . GLU A 1 105 ? 8.831 -3.847 -42.323 1.00 83.00 105 GLU A C 1
ATOM 814 O O . GLU A 1 105 ? 9.685 -4.663 -41.979 1.00 83.00 105 GLU A O 1
ATOM 819 N N . SER A 1 106 ? 9.131 -2.849 -43.157 1.00 76.31 106 SER A N 1
ATOM 820 C CA . SER A 1 106 ? 10.509 -2.487 -43.506 1.00 76.31 106 SER A CA 1
ATOM 821 C C . SER A 1 106 ? 11.024 -1.442 -42.512 1.00 76.31 106 SER A C 1
ATOM 823 O O . SER A 1 106 ? 10.551 -0.305 -42.527 1.00 76.31 106 SER A O 1
ATOM 825 N N . PHE A 1 107 ? 11.975 -1.798 -41.648 1.00 66.75 107 PHE A N 1
ATOM 826 C CA . PHE A 1 107 ? 12.463 -0.915 -40.581 1.00 66.75 107 PHE A CA 1
ATOM 827 C C . PHE A 1 107 ? 13.909 -1.228 -40.168 1.00 66.75 107 PHE A C 1
ATOM 829 O O . PHE A 1 107 ? 14.430 -2.309 -40.439 1.00 66.75 107 PHE A O 1
ATOM 836 N N . SER A 1 108 ? 14.530 -0.297 -39.434 1.00 70.06 108 SER A N 1
ATOM 837 C CA . SER A 1 108 ? 15.721 -0.556 -38.614 1.00 70.06 108 SER A CA 1
ATOM 838 C C . SER A 1 108 ? 15.343 -0.561 -37.130 1.00 70.06 108 SER A C 1
ATOM 840 O O . SER A 1 108 ? 14.544 0.270 -36.690 1.00 70.06 108 SER A O 1
ATOM 842 N N . PHE A 1 109 ? 15.901 -1.483 -36.339 1.00 66.00 109 PHE A N 1
ATOM 843 C CA . PHE A 1 109 ? 15.659 -1.537 -34.887 1.00 66.00 109 PHE A CA 1
ATOM 844 C C . PHE A 1 109 ? 15.980 -0.201 -34.197 1.00 66.00 109 PHE A C 1
ATOM 846 O O . PHE A 1 109 ? 15.230 0.249 -33.330 1.00 66.00 109 PHE A O 1
ATOM 853 N N . ASP A 1 110 ? 17.032 0.475 -34.657 1.00 75.06 110 ASP A N 1
ATOM 854 C CA . ASP A 1 110 ? 17.493 1.752 -34.109 1.00 75.06 110 ASP A CA 1
ATOM 855 C C . A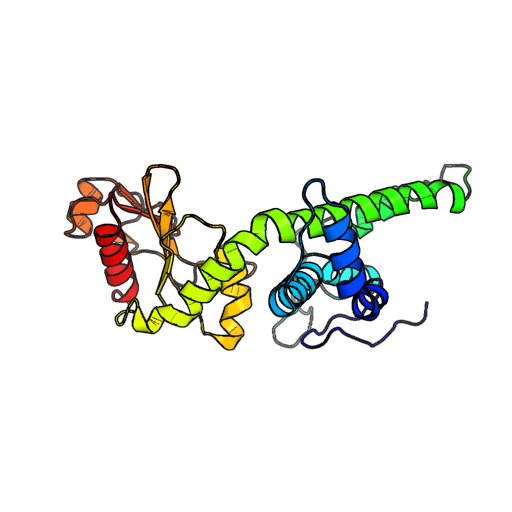SP A 1 110 ? 16.457 2.876 -34.241 1.00 75.06 110 ASP A C 1
ATOM 857 O O . ASP A 1 110 ? 16.436 3.791 -33.422 1.00 75.06 110 ASP A O 1
ATOM 861 N N . SER A 1 111 ? 15.550 2.799 -35.222 1.00 80.94 111 SER A N 1
ATOM 862 C CA . SER A 1 111 ? 14.530 3.835 -35.431 1.00 80.94 111 SER A CA 1
ATOM 863 C C . SER A 1 111 ? 13.461 3.885 -34.330 1.00 80.94 111 SER A C 1
ATOM 865 O O . SER A 1 111 ? 12.903 4.950 -34.076 1.00 80.94 111 SER A O 1
ATOM 867 N N . ARG A 1 112 ? 13.196 2.764 -33.638 1.00 83.81 112 ARG A N 1
ATOM 868 C CA . ARG A 1 112 ? 12.209 2.679 -32.539 1.00 83.81 112 ARG A CA 1
ATOM 869 C C . ARG A 1 112 ? 12.820 2.798 -31.152 1.00 83.81 112 ARG A C 1
ATOM 871 O O . ARG A 1 112 ? 12.102 3.007 -30.176 1.00 83.81 112 ARG A O 1
ATOM 878 N N . PHE A 1 113 ? 14.140 2.681 -31.046 1.00 87.38 113 PHE A N 1
ATOM 879 C CA . PHE A 1 113 ? 14.831 2.755 -29.765 1.00 87.38 113 PHE A CA 1
ATOM 880 C C . PHE A 1 113 ? 14.558 4.068 -28.999 1.00 87.38 113 PHE A C 1
ATOM 882 O O . PHE A 1 113 ? 14.262 3.983 -27.805 1.00 87.38 113 PHE A O 1
ATOM 889 N N . PRO A 1 114 ? 14.534 5.261 -29.635 1.00 91.31 114 PRO A N 1
ATOM 890 C CA . PRO A 1 114 ? 14.179 6.501 -28.940 1.00 91.31 114 PRO A CA 1
ATOM 891 C C . PRO A 1 114 ? 12.763 6.484 -28.345 1.00 91.31 114 PRO A C 1
ATOM 893 O O . PRO A 1 114 ? 12.554 6.950 -27.226 1.00 91.31 114 PRO A O 1
ATOM 896 N N . GLU A 1 115 ? 11.796 5.907 -29.063 1.00 91.62 115 GLU A N 1
ATOM 897 C CA . GLU A 1 115 ? 10.402 5.778 -28.617 1.00 91.62 115 GLU A CA 1
ATOM 898 C C . GLU A 1 115 ? 10.283 4.820 -27.419 1.00 91.62 115 GLU A C 1
ATOM 900 O O . GLU A 1 115 ? 9.637 5.135 -26.415 1.00 91.62 115 GLU A O 1
ATOM 905 N N . ALA A 1 116 ? 10.978 3.681 -27.479 1.00 91.94 116 ALA A N 1
ATOM 906 C CA . ALA A 1 116 ? 11.074 2.735 -26.372 1.00 91.94 116 ALA A CA 1
ATOM 907 C C . ALA A 1 116 ? 11.719 3.365 -25.125 1.00 91.94 116 ALA A C 1
ATOM 909 O O . ALA A 1 116 ? 11.183 3.235 -24.021 1.00 91.94 116 ALA A O 1
ATOM 910 N N . MET A 1 117 ? 12.825 4.101 -25.294 1.00 93.25 117 MET A N 1
ATOM 911 C CA . MET A 1 117 ? 13.485 4.821 -24.201 1.00 93.25 117 MET A CA 1
ATOM 912 C C . MET A 1 117 ? 12.570 5.869 -23.569 1.00 93.25 117 MET A C 1
ATOM 914 O O . MET A 1 117 ? 12.476 5.937 -22.342 1.00 93.25 117 MET A O 1
ATOM 918 N N . ALA A 1 118 ? 11.882 6.671 -24.386 1.00 95.00 118 ALA A N 1
ATOM 919 C CA . ALA A 1 118 ? 10.965 7.695 -23.899 1.00 95.00 118 ALA A CA 1
ATOM 920 C C . ALA A 1 118 ? 9.808 7.070 -23.103 1.00 95.00 118 ALA A C 1
ATOM 922 O O . ALA A 1 118 ? 9.456 7.564 -22.031 1.00 95.00 118 ALA A O 1
ATOM 923 N N . THR A 1 119 ? 9.277 5.942 -23.580 1.00 95.00 119 THR A N 1
ATOM 924 C CA . THR A 1 119 ? 8.181 5.210 -22.932 1.00 95.00 119 THR A CA 1
ATOM 925 C C . THR A 1 119 ? 8.620 4.620 -21.588 1.00 95.00 119 THR A C 1
ATOM 927 O O . THR A 1 119 ? 7.970 4.859 -20.567 1.00 95.00 119 THR A O 1
ATOM 930 N N . ALA A 1 120 ? 9.752 3.907 -21.549 1.00 94.44 120 ALA A N 1
ATOM 931 C CA . ALA A 1 120 ? 10.297 3.351 -20.309 1.00 94.44 120 ALA A CA 1
ATOM 932 C C . ALA A 1 120 ? 10.660 4.451 -19.299 1.00 94.44 120 ALA A C 1
ATOM 934 O O . ALA A 1 120 ? 10.326 4.345 -18.117 1.00 94.44 120 ALA A O 1
ATOM 935 N N . GLY A 1 121 ? 11.298 5.529 -19.768 1.00 94.75 121 GLY A N 1
ATOM 936 C CA . GLY A 1 121 ? 11.690 6.666 -18.939 1.00 94.75 121 GLY A CA 1
ATOM 937 C C . GLY A 1 121 ? 10.492 7.396 -18.335 1.00 94.75 121 GLY A C 1
ATOM 938 O O . GLY A 1 121 ? 10.496 7.690 -17.139 1.00 94.75 121 GLY A O 1
ATOM 939 N N . ALA A 1 122 ? 9.436 7.634 -19.119 1.00 95.31 122 ALA A N 1
ATOM 940 C CA . ALA A 1 122 ? 8.206 8.254 -18.632 1.00 95.31 122 ALA A CA 1
ATOM 941 C C . ALA A 1 122 ? 7.508 7.387 -17.574 1.00 95.31 122 ALA A C 1
ATOM 943 O O . ALA A 1 122 ? 7.108 7.900 -16.527 1.00 95.31 122 ALA A O 1
ATOM 944 N N . HIS A 1 123 ? 7.408 6.075 -17.807 1.00 95.19 123 HIS A N 1
ATOM 945 C CA . HIS A 1 123 ? 6.753 5.154 -16.879 1.00 95.19 123 HIS A CA 1
ATOM 946 C C . HIS A 1 123 ? 7.531 5.013 -15.559 1.00 95.19 123 HIS A C 1
ATOM 948 O O . HIS A 1 123 ? 6.944 5.096 -14.476 1.00 95.19 123 HIS A O 1
ATOM 954 N N . PHE A 1 124 ? 8.862 4.905 -15.630 1.00 95.94 124 PHE A N 1
ATOM 955 C CA . PHE A 1 124 ? 9.716 4.875 -14.444 1.00 95.94 124 PHE A CA 1
ATOM 956 C C . PHE A 1 124 ? 9.651 6.193 -13.661 1.00 95.94 124 PHE A C 1
ATOM 958 O O . PHE A 1 124 ? 9.419 6.176 -12.450 1.00 95.94 124 PHE A O 1
ATOM 965 N N . LYS A 1 125 ? 9.759 7.345 -14.345 1.00 96.00 125 LYS A N 1
ATOM 966 C CA . LYS A 1 125 ? 9.615 8.669 -13.718 1.00 96.00 125 LYS A CA 1
ATOM 967 C C . LYS A 1 125 ? 8.266 8.800 -13.014 1.00 96.00 125 LYS A C 1
ATOM 969 O O . LYS A 1 125 ? 8.233 9.189 -11.851 1.00 96.00 125 LYS A O 1
ATOM 974 N N . ALA A 1 126 ? 7.169 8.420 -13.671 1.00 95.62 126 ALA A N 1
ATOM 975 C CA . ALA A 1 126 ? 5.836 8.452 -13.075 1.00 95.62 126 ALA A CA 1
ATOM 976 C C . ALA A 1 126 ? 5.740 7.565 -11.822 1.00 95.62 126 ALA A C 1
ATOM 978 O O . ALA A 1 126 ? 5.138 7.967 -10.823 1.00 95.62 126 ALA A O 1
ATOM 979 N N . HIS A 1 127 ? 6.368 6.384 -11.834 1.00 96.12 127 HIS A N 1
ATOM 980 C CA . HIS A 1 127 ? 6.404 5.514 -10.663 1.00 96.12 127 HIS A CA 1
ATOM 981 C C . HIS A 1 127 ? 7.161 6.153 -9.491 1.00 96.12 127 HIS A C 1
ATOM 983 O O . HIS A 1 127 ? 6.625 6.191 -8.382 1.00 96.12 127 HIS A O 1
ATOM 989 N N . VAL A 1 128 ? 8.362 6.692 -9.730 1.00 97.38 128 VAL A N 1
ATOM 990 C CA . VAL A 1 128 ? 9.159 7.387 -8.703 1.00 97.38 128 VAL A CA 1
ATOM 991 C C . VAL A 1 128 ? 8.399 8.599 -8.165 1.00 97.38 128 VAL A C 1
ATOM 993 O O . VAL A 1 128 ? 8.243 8.732 -6.952 1.00 97.38 128 VAL A O 1
ATOM 996 N N . THR A 1 129 ? 7.835 9.437 -9.041 1.00 95.94 129 THR A N 1
ATOM 997 C CA . THR A 1 129 ? 7.010 10.587 -8.645 1.00 95.94 129 THR A CA 1
ATOM 998 C C . THR A 1 129 ? 5.838 10.155 -7.773 1.00 95.94 129 THR A C 1
ATOM 1000 O O . THR A 1 129 ? 5.602 10.770 -6.737 1.00 95.94 129 THR A O 1
ATOM 1003 N N . ARG A 1 130 ? 5.138 9.067 -8.115 1.00 94.88 130 ARG A N 1
ATOM 1004 C CA . ARG A 1 130 ? 4.028 8.556 -7.301 1.00 94.88 130 ARG A CA 1
ATOM 1005 C C . ARG A 1 130 ? 4.485 8.122 -5.909 1.00 94.88 130 ARG A C 1
ATOM 1007 O O . ARG A 1 130 ? 3.800 8.405 -4.927 1.00 94.88 130 ARG A O 1
ATOM 1014 N N . VAL A 1 131 ? 5.630 7.447 -5.805 1.00 95.81 131 VAL A N 1
ATOM 1015 C CA . VAL A 1 131 ? 6.203 7.052 -4.510 1.00 95.81 131 VAL A CA 1
ATOM 1016 C C . VAL A 1 131 ? 6.557 8.291 -3.686 1.00 95.81 131 VAL A C 1
ATOM 1018 O O . VAL A 1 131 ? 6.096 8.412 -2.555 1.00 95.81 131 VAL A O 1
ATOM 1021 N N . VAL A 1 132 ? 7.285 9.245 -4.262 1.00 96.25 132 VAL A N 1
ATOM 1022 C CA . VAL A 1 132 ? 7.767 10.446 -3.559 1.00 96.25 132 VAL A CA 1
ATOM 1023 C C . VAL A 1 132 ? 6.636 11.417 -3.201 1.00 96.25 132 VAL A C 1
ATOM 1025 O O . VAL A 1 132 ? 6.641 11.989 -2.119 1.00 96.25 132 VAL A O 1
ATOM 1028 N N . LYS A 1 133 ? 5.649 11.626 -4.075 1.00 93.25 133 LYS A N 1
ATOM 1029 C CA . LYS A 1 133 ? 4.590 12.628 -3.856 1.00 93.25 133 LYS A CA 1
ATOM 1030 C C . LYS A 1 133 ? 3.384 12.103 -3.096 1.00 93.25 133 LYS A C 1
ATOM 1032 O O . LYS A 1 133 ? 2.725 12.888 -2.423 1.00 93.25 133 LYS A O 1
ATOM 1037 N N . HIS A 1 134 ? 3.072 10.813 -3.207 1.00 89.19 134 HIS A N 1
ATOM 1038 C CA . HIS A 1 134 ? 1.831 10.272 -2.640 1.00 89.19 134 HIS A CA 1
ATOM 1039 C C . HIS A 1 134 ? 2.060 9.258 -1.533 1.00 89.19 134 HIS A C 1
ATOM 1041 O O . HIS A 1 134 ? 1.230 9.158 -0.634 1.00 89.19 134 HIS A O 1
ATOM 1047 N N . ARG A 1 135 ? 3.161 8.499 -1.580 1.00 93.12 135 ARG A N 1
ATOM 1048 C CA . ARG A 1 135 ? 3.462 7.545 -0.512 1.00 93.12 135 ARG A CA 1
ATOM 1049 C C . ARG A 1 135 ? 4.329 8.179 0.562 1.00 93.12 135 ARG A C 1
ATOM 1051 O O . ARG A 1 135 ? 3.930 8.157 1.714 1.00 93.12 135 ARG A O 1
ATOM 1058 N N . LEU A 1 136 ? 5.458 8.782 0.201 1.00 94.50 136 LEU A N 1
ATOM 1059 C CA . LEU A 1 136 ? 6.418 9.325 1.164 1.00 94.50 136 LEU A CA 1
ATOM 1060 C C . LEU A 1 136 ? 5.798 10.264 2.221 1.00 94.50 136 LEU A C 1
ATOM 1062 O O . LEU A 1 136 ? 6.162 10.112 3.381 1.00 94.50 136 LEU A O 1
ATOM 1066 N N . PRO A 1 137 ? 4.821 11.147 1.920 1.00 93.56 137 PRO A N 1
ATOM 1067 C CA . PRO A 1 137 ? 4.203 11.975 2.963 1.00 93.56 137 PRO A CA 1
ATOM 1068 C C . PRO A 1 137 ? 3.488 11.173 4.063 1.00 93.56 137 PRO A C 1
ATOM 1070 O O . PRO A 1 137 ? 3.355 11.647 5.186 1.00 93.56 137 PRO A O 1
ATOM 1073 N N . ALA A 1 138 ? 3.034 9.953 3.758 1.00 94.75 138 ALA A N 1
ATOM 1074 C CA . ALA A 1 138 ? 2.438 9.042 4.731 1.00 94.75 138 ALA A CA 1
ATOM 1075 C C . ALA A 1 138 ? 3.481 8.215 5.499 1.00 94.75 138 ALA A C 1
ATOM 1077 O O . ALA A 1 138 ? 3.138 7.616 6.515 1.00 94.75 138 ALA A O 1
ATOM 1078 N N . TYR A 1 139 ? 4.734 8.167 5.033 1.00 93.06 139 TYR A N 1
ATOM 1079 C CA . TYR A 1 139 ? 5.762 7.278 5.576 1.00 93.06 139 TYR A CA 1
ATOM 1080 C C . TYR A 1 139 ? 6.022 7.555 7.053 1.00 93.06 139 TYR A C 1
ATOM 1082 O O . TYR A 1 139 ? 5.884 6.648 7.869 1.00 93.06 139 TYR A O 1
ATOM 1090 N N . ASP A 1 140 ? 6.315 8.807 7.408 1.00 91.94 140 ASP A N 1
ATOM 1091 C CA . ASP A 1 140 ? 6.631 9.167 8.793 1.00 91.94 140 ASP A CA 1
ATOM 1092 C C . ASP A 1 140 ? 5.417 8.984 9.716 1.00 91.94 140 ASP A C 1
ATOM 1094 O O . ASP A 1 140 ? 5.567 8.552 10.860 1.00 91.94 140 ASP A O 1
ATOM 1098 N N . ILE A 1 141 ? 4.203 9.219 9.204 1.00 95.50 141 ILE A N 1
ATOM 1099 C CA . ILE A 1 141 ? 2.945 9.015 9.935 1.00 95.50 141 ILE A CA 1
ATOM 1100 C C . ILE A 1 141 ? 2.757 7.528 10.260 1.00 95.50 141 ILE A C 1
ATOM 1102 O O . ILE A 1 141 ? 2.561 7.161 11.420 1.00 95.50 141 ILE A O 1
ATOM 1106 N N . VAL A 1 142 ? 2.847 6.659 9.247 1.00 95.88 142 VAL A N 1
ATOM 1107 C CA . VAL A 1 142 ? 2.668 5.211 9.417 1.00 95.88 142 VAL A CA 1
ATOM 1108 C C . VAL A 1 142 ? 3.803 4.625 10.249 1.00 95.88 142 VAL A C 1
ATOM 1110 O O . VAL A 1 142 ? 3.537 3.832 11.149 1.00 95.88 142 VAL A O 1
ATOM 1113 N N . LYS A 1 143 ? 5.051 5.044 10.014 1.00 94.00 143 LYS A N 1
ATOM 1114 C CA . LYS A 1 143 ? 6.212 4.604 10.792 1.00 94.00 143 LYS A CA 1
ATOM 1115 C C . LYS A 1 143 ? 6.051 4.956 12.268 1.00 94.00 143 LYS A C 1
ATOM 1117 O O . LYS A 1 143 ? 6.193 4.082 13.115 1.00 94.00 143 LYS A O 1
ATOM 1122 N N . THR A 1 144 ? 5.693 6.203 12.575 1.00 95.06 144 THR A N 1
ATOM 1123 C CA . THR A 1 144 ? 5.476 6.654 13.958 1.00 95.06 144 THR A CA 1
ATOM 1124 C C . THR A 1 144 ? 4.349 5.872 14.626 1.00 95.06 144 THR A C 1
ATOM 1126 O O . THR A 1 144 ? 4.490 5.441 15.770 1.00 95.06 144 THR A O 1
ATOM 1129 N N . ALA A 1 145 ? 3.246 5.631 13.910 1.00 96.38 145 ALA A N 1
ATOM 1130 C CA . ALA A 1 145 ? 2.164 4.794 14.413 1.00 96.38 145 ALA A CA 1
ATOM 1131 C C . ALA A 1 145 ? 2.642 3.355 14.673 1.00 96.38 145 ALA A C 1
ATOM 1133 O O . ALA A 1 145 ? 2.346 2.788 15.722 1.00 96.38 145 ALA A O 1
ATOM 1134 N N . MET A 1 146 ? 3.421 2.771 13.757 1.00 96.25 146 MET A N 1
ATOM 1135 C CA . MET A 1 146 ? 3.960 1.416 13.888 1.00 96.25 146 MET A CA 1
ATOM 1136 C C . MET A 1 146 ? 4.930 1.280 15.065 1.00 96.25 146 MET A C 1
ATOM 1138 O O . MET A 1 146 ? 4.866 0.270 15.763 1.00 96.25 146 MET A O 1
ATOM 1142 N N . ASP A 1 147 ? 5.784 2.280 15.295 1.00 95.31 147 ASP A N 1
ATOM 1143 C CA . ASP A 1 147 ? 6.755 2.311 16.395 1.00 95.31 147 ASP A CA 1
ATOM 1144 C C . ASP A 1 147 ? 6.059 2.450 17.759 1.00 95.31 147 ASP A C 1
ATOM 1146 O O . ASP A 1 147 ? 6.414 1.769 18.721 1.00 95.31 147 ASP A O 1
ATOM 1150 N N . ASN A 1 148 ? 5.013 3.279 17.837 1.00 94.94 148 ASN A N 1
ATOM 1151 C CA . ASN A 1 148 ? 4.351 3.606 19.101 1.00 94.94 148 ASN A CA 1
ATOM 1152 C C . ASN A 1 148 ? 3.147 2.717 19.434 1.00 94.94 148 ASN A C 1
ATOM 1154 O O . ASN A 1 148 ? 2.654 2.775 20.559 1.00 94.94 148 ASN A O 1
ATOM 1158 N N . ARG A 1 149 ? 2.661 1.881 18.506 1.00 94.50 149 ARG A N 1
ATOM 1159 C CA . ARG A 1 149 ? 1.369 1.173 18.638 1.00 94.50 149 ARG A CA 1
ATOM 1160 C C . ARG A 1 149 ? 1.187 0.380 19.932 1.00 94.50 149 ARG A C 1
ATOM 1162 O O . ARG A 1 149 ? 0.078 0.345 20.445 1.00 94.50 149 ARG A O 1
ATOM 1169 N N . ARG A 1 150 ? 2.251 -0.222 20.479 1.00 93.19 150 ARG A N 1
ATOM 1170 C CA . ARG A 1 150 ? 2.194 -0.982 21.747 1.00 93.19 150 ARG A CA 1
ATOM 1171 C C . ARG A 1 150 ? 2.010 -0.080 22.968 1.00 93.19 150 ARG A C 1
ATOM 1173 O O . ARG A 1 150 ? 1.440 -0.508 23.963 1.00 93.19 150 ARG A O 1
ATOM 1180 N N . THR A 1 151 ? 2.488 1.157 22.885 1.00 92.62 151 THR A N 1
ATOM 1181 C CA . THR A 1 151 ? 2.340 2.174 23.930 1.00 92.62 151 THR A CA 1
ATOM 1182 C C . THR A 1 151 ? 1.011 2.909 23.774 1.00 92.62 151 THR A C 1
ATOM 1184 O O . THR A 1 151 ? 0.306 3.126 24.753 1.00 92.62 151 THR A O 1
ATOM 1187 N N . THR A 1 152 ? 0.644 3.269 22.540 1.00 88.25 152 THR A N 1
ATOM 1188 C CA . THR A 1 152 ? -0.600 3.989 22.230 1.00 88.25 152 THR A CA 1
ATOM 1189 C C . THR A 1 152 ? -1.839 3.125 22.454 1.00 88.25 152 THR A C 1
ATOM 1191 O O . THR A 1 152 ? -2.855 3.632 22.926 1.00 88.25 152 THR A O 1
ATOM 1194 N N . LEU A 1 153 ? -1.760 1.829 22.146 1.00 91.88 153 LEU A N 1
ATOM 1195 C CA . LEU A 1 153 ? -2.782 0.834 22.451 1.00 91.88 153 LEU A CA 1
ATOM 1196 C C . LEU A 1 153 ? -2.149 -0.335 23.225 1.00 91.88 153 LEU A C 1
ATOM 1198 O O . LEU A 1 153 ? -1.639 -1.276 22.614 1.00 91.88 153 LEU A O 1
ATOM 1202 N N . PRO A 1 154 ? -2.190 -0.301 24.571 1.00 88.31 154 PRO A N 1
ATOM 1203 C CA . PRO A 1 154 ? -1.699 -1.410 25.391 1.00 88.31 154 PRO A CA 1
ATOM 1204 C C . PRO A 1 154 ? -2.484 -2.709 25.160 1.00 88.31 154 PRO A C 1
ATOM 1206 O O . PRO A 1 154 ? -1.928 -3.803 25.223 1.00 88.31 154 PRO A O 1
ATOM 1209 N N . TRP A 1 155 ? -3.782 -2.589 24.860 1.00 89.81 155 TRP A N 1
ATOM 1210 C CA . TRP A 1 155 ? -4.613 -3.703 24.414 1.00 89.81 155 TRP A CA 1
ATOM 1211 C C . TRP A 1 155 ? -4.354 -3.981 22.926 1.00 89.81 155 TRP A C 1
ATOM 1213 O O . TRP A 1 155 ? -4.105 -3.066 22.145 1.00 89.81 155 TRP A O 1
ATOM 1223 N N . GLY A 1 156 ? -4.410 -5.245 22.510 1.00 89.44 156 GLY A N 1
ATOM 1224 C CA . GLY A 1 156 ? -4.169 -5.623 21.114 1.00 89.44 156 GLY A CA 1
ATOM 1225 C C . GLY A 1 156 ? -2.739 -6.059 20.795 1.00 89.44 156 GLY A C 1
ATOM 1226 O O . GLY A 1 156 ? -2.477 -6.403 19.650 1.00 89.44 156 GLY A O 1
ATOM 1227 N N . GLU A 1 157 ? -1.809 -6.041 21.759 1.00 92.56 157 GLU A N 1
ATOM 1228 C CA . GLU A 1 157 ? -0.443 -6.589 21.627 1.00 92.56 157 GLU A CA 1
ATOM 1229 C C . GLU A 1 157 ? 0.325 -6.102 20.381 1.00 92.56 157 GLU A C 1
ATOM 1231 O O . GLU A 1 157 ? 1.148 -6.817 19.798 1.00 92.56 157 GLU A O 1
ATOM 1236 N N . GLY A 1 158 ? 0.059 -4.868 19.946 1.00 93.88 158 GLY A N 1
ATOM 1237 C CA . GLY A 1 158 ? 0.630 -4.294 18.728 1.00 93.88 158 GLY A CA 1
ATOM 1238 C C . GLY A 1 158 ? 0.079 -4.871 17.417 1.00 93.88 158 GLY A C 1
ATOM 1239 O O . GLY A 1 158 ? 0.639 -4.600 16.364 1.00 93.88 158 GLY A O 1
ATOM 1240 N N . ARG A 1 159 ? -1.006 -5.646 17.438 1.00 96.25 159 ARG A N 1
ATOM 1241 C CA . ARG A 1 159 ? -1.706 -6.158 16.247 1.00 96.25 159 ARG A CA 1
ATOM 1242 C C . ARG A 1 159 ? -2.787 -5.197 15.739 1.00 96.25 159 ARG A C 1
ATOM 1244 O O . ARG A 1 159 ? -3.369 -5.444 14.687 1.00 96.25 159 ARG A O 1
ATOM 1251 N N . VAL A 1 160 ? -3.065 -4.113 16.457 1.00 97.12 160 VAL A N 1
ATOM 1252 C CA . VAL A 1 160 ? -3.984 -3.045 16.037 1.00 97.12 160 VAL A CA 1
ATOM 1253 C C . VAL A 1 160 ? -3.180 -1.764 15.869 1.00 97.12 160 VAL A C 1
ATOM 1255 O O . VAL A 1 160 ? -2.439 -1.370 16.767 1.00 97.12 160 VAL A O 1
ATOM 1258 N N . LEU A 1 161 ? -3.305 -1.133 14.706 1.00 97.56 161 LEU A N 1
ATOM 1259 C CA . LEU A 1 161 ? -2.625 0.111 14.372 1.00 97.56 161 LEU A CA 1
ATOM 1260 C C . LEU A 1 161 ? -3.638 1.252 14.344 1.00 97.56 161 LEU A C 1
ATOM 1262 O O . LEU A 1 161 ? -4.657 1.146 13.666 1.00 97.56 161 LEU A O 1
ATOM 1266 N N . VAL A 1 162 ? -3.348 2.350 15.037 1.00 97.38 162 VAL A N 1
ATOM 1267 C CA . VAL A 1 162 ? -4.185 3.557 15.013 1.00 97.38 162 VAL A CA 1
ATOM 1268 C C . VAL A 1 162 ? -3.416 4.669 14.342 1.00 97.38 162 VAL A C 1
ATOM 1270 O O . VAL A 1 162 ? -2.268 4.926 14.697 1.00 97.38 162 VAL A O 1
ATOM 1273 N N . ILE A 1 163 ? -4.054 5.323 13.380 1.00 97.38 163 ILE A N 1
ATOM 1274 C CA . ILE A 1 163 ? -3.484 6.453 12.662 1.00 97.38 163 ILE A CA 1
ATOM 1275 C C . ILE A 1 163 ? -4.499 7.585 12.717 1.00 97.38 163 ILE A C 1
ATOM 1277 O O . ILE A 1 163 ? -5.598 7.463 12.186 1.00 97.38 163 ILE A O 1
ATOM 1281 N N . ASP A 1 164 ? -4.134 8.705 13.333 1.00 95.50 164 ASP A N 1
ATOM 1282 C CA . ASP A 1 164 ? -5.056 9.831 13.534 1.00 95.50 164 ASP A CA 1
ATOM 1283 C C . ASP A 1 164 ? -5.247 10.696 12.270 1.00 95.50 164 ASP A C 1
ATOM 1285 O O . ASP A 1 164 ? -5.862 11.757 12.303 1.00 95.50 164 ASP A O 1
ATOM 1289 N N . THR A 1 165 ? -4.727 10.255 11.123 1.00 94.69 165 THR A N 1
ATOM 1290 C CA . THR A 1 165 ? -4.863 10.916 9.820 1.00 94.69 165 THR A CA 1
ATOM 1291 C C . THR A 1 165 ? -5.156 9.876 8.744 1.00 94.69 165 THR A C 1
ATOM 1293 O O . THR A 1 165 ? -4.554 8.804 8.724 1.00 94.69 165 THR A O 1
ATOM 1296 N N . GLY A 1 166 ? -6.076 10.191 7.831 1.00 94.31 166 GLY A N 1
ATOM 1297 C CA . GLY A 1 166 ? -6.421 9.310 6.718 1.00 94.31 166 GLY A CA 1
ATOM 1298 C C . GLY A 1 166 ? -5.293 9.274 5.688 1.00 94.31 166 GLY A C 1
ATOM 1299 O O . GLY A 1 166 ? -5.094 10.243 4.957 1.00 94.31 166 GLY A O 1
ATOM 1300 N N . VAL A 1 167 ? -4.558 8.162 5.628 1.00 94.88 167 VAL A N 1
ATOM 1301 C CA . VAL A 1 167 ? -3.400 7.975 4.737 1.00 94.88 167 VAL A CA 1
ATOM 1302 C C . VAL A 1 167 ? -3.396 6.575 4.106 1.00 94.88 167 VAL A C 1
ATOM 1304 O O . VAL A 1 167 ? -3.963 5.640 4.676 1.00 94.88 167 VAL A O 1
ATOM 1307 N N . PRO A 1 168 ? -2.754 6.378 2.937 1.00 91.69 168 PRO A N 1
ATOM 1308 C CA . PRO A 1 168 ? -2.631 5.060 2.311 1.00 91.69 168 PRO A CA 1
ATOM 1309 C C . PRO A 1 168 ? -1.630 4.163 3.068 1.00 91.69 168 PRO A C 1
ATOM 1311 O O . PRO A 1 168 ? -0.468 4.043 2.681 1.00 91.69 168 PRO A O 1
ATOM 1314 N N . ALA A 1 169 ? -2.085 3.525 4.150 1.00 92.75 169 ALA A N 1
ATOM 1315 C CA . ALA A 1 169 ? -1.224 2.785 5.076 1.00 92.75 169 ALA A CA 1
ATOM 1316 C C . ALA A 1 169 ? -0.937 1.325 4.677 1.00 92.75 169 ALA A C 1
ATOM 1318 O O . ALA A 1 169 ? 0.136 0.817 4.987 1.00 92.75 169 ALA A O 1
ATOM 1319 N N . ASP A 1 170 ? -1.852 0.645 3.976 1.00 88.62 170 ASP A N 1
ATOM 1320 C CA . ASP A 1 170 ? -1.831 -0.822 3.814 1.00 88.62 170 ASP A CA 1
ATOM 1321 C C . ASP A 1 170 ? -0.491 -1.387 3.336 1.00 88.62 170 ASP A C 1
ATOM 1323 O O . ASP A 1 170 ? 0.051 -2.322 3.917 1.00 88.62 170 ASP A O 1
ATOM 1327 N N . ARG A 1 171 ? 0.062 -0.802 2.270 1.00 88.25 171 ARG A N 1
ATOM 1328 C CA . ARG A 1 171 ? 1.302 -1.303 1.673 1.00 88.25 171 ARG A CA 1
ATOM 1329 C C . ARG A 1 171 ? 2.520 -1.036 2.557 1.00 88.25 171 ARG A C 1
ATOM 1331 O O . ARG A 1 171 ? 3.410 -1.872 2.612 1.00 88.25 171 ARG A O 1
ATOM 1338 N N . MET A 1 172 ? 2.542 0.101 3.251 1.00 91.81 172 MET A N 1
ATOM 1339 C CA . MET A 1 172 ? 3.616 0.429 4.195 1.00 91.81 172 MET A CA 1
ATOM 1340 C C . MET A 1 172 ? 3.586 -0.477 5.418 1.00 91.81 172 MET A C 1
ATOM 1342 O O . MET A 1 172 ? 4.637 -0.834 5.933 1.00 91.81 172 MET A O 1
ATOM 1346 N N . VAL A 1 173 ? 2.389 -0.875 5.858 1.00 93.94 173 VAL A N 1
ATOM 1347 C CA . VAL A 1 173 ? 2.239 -1.853 6.932 1.00 93.94 173 VAL A CA 1
ATOM 1348 C C . VAL A 1 173 ? 2.935 -3.156 6.541 1.00 93.94 173 VAL A C 1
ATOM 1350 O O . VAL A 1 173 ? 3.815 -3.575 7.280 1.00 93.94 173 VAL A O 1
ATOM 1353 N N . TYR A 1 174 ? 2.668 -3.722 5.356 1.00 91.94 174 TYR A N 1
ATOM 1354 C CA . TYR A 1 174 ? 3.380 -4.925 4.888 1.00 91.94 174 TYR A CA 1
ATOM 1355 C C . TYR A 1 174 ? 4.901 -4.744 4.857 1.00 91.94 174 TYR A C 1
ATOM 1357 O O . TYR A 1 174 ? 5.638 -5.595 5.341 1.00 91.94 174 TYR A O 1
ATOM 1365 N N . GLU A 1 175 ? 5.371 -3.609 4.334 1.00 88.94 175 GLU A N 1
ATOM 1366 C CA . GLU A 1 175 ? 6.802 -3.290 4.234 1.00 88.94 175 GLU A CA 1
ATOM 1367 C C . GLU A 1 175 ? 7.494 -3.182 5.610 1.00 88.94 175 GLU A C 1
ATOM 1369 O O . GLU A 1 175 ? 8.691 -3.424 5.703 1.00 88.94 175 GLU A O 1
ATOM 1374 N N . MET A 1 176 ? 6.768 -2.840 6.679 1.00 91.56 176 MET A N 1
ATOM 1375 C CA . MET A 1 176 ? 7.323 -2.659 8.031 1.00 91.56 176 MET A CA 1
ATOM 1376 C C . MET A 1 176 ? 7.116 -3.871 8.955 1.00 91.56 176 MET A C 1
ATOM 1378 O O . MET A 1 176 ? 7.612 -3.885 10.083 1.00 91.56 176 MET A O 1
ATOM 1382 N N . GLU A 1 177 ? 6.346 -4.872 8.533 1.00 91.88 177 GLU A N 1
ATOM 1383 C CA . GLU A 1 177 ? 5.934 -5.992 9.388 1.00 91.88 177 GLU A CA 1
ATOM 1384 C C . GLU A 1 177 ? 7.017 -7.028 9.646 1.00 91.88 177 GLU A C 1
ATOM 1386 O O . GLU A 1 177 ? 6.960 -7.687 10.684 1.00 91.88 177 GLU A O 1
ATOM 1391 N N . GLU A 1 178 ? 7.996 -7.147 8.752 1.00 86.06 178 GLU A N 1
ATOM 1392 C CA . GLU A 1 178 ? 9.151 -8.025 8.947 1.00 86.06 178 GLU A CA 1
ATOM 1393 C C . GLU A 1 178 ? 9.925 -7.641 10.218 1.00 86.06 178 GLU A C 1
ATOM 1395 O O . GLU A 1 178 ? 10.216 -8.491 11.054 1.00 86.06 178 GLU A O 1
ATOM 1400 N N . GLU A 1 179 ? 10.161 -6.342 10.420 1.00 86.06 179 GLU A N 1
ATOM 1401 C CA . GLU A 1 179 ? 10.855 -5.817 11.600 1.00 86.06 179 GLU A CA 1
ATOM 1402 C C . GLU A 1 179 ? 9.906 -5.648 12.797 1.00 86.06 179 GLU A C 1
ATOM 1404 O O . GLU A 1 179 ? 10.252 -5.951 13.939 1.00 86.06 179 GLU A O 1
ATOM 1409 N N . LYS A 1 180 ? 8.695 -5.126 12.559 1.00 90.25 180 LYS A N 1
ATOM 1410 C CA . LYS A 1 180 ? 7.838 -4.619 13.644 1.00 90.25 180 LYS A CA 1
ATOM 1411 C C . LYS A 1 180 ? 6.757 -5.606 14.071 1.00 90.25 180 LYS A C 1
ATOM 1413 O O . LYS A 1 180 ? 6.149 -5.414 15.126 1.00 90.25 180 LYS A O 1
ATOM 1418 N N . GLY A 1 181 ? 6.506 -6.656 13.292 1.00 92.69 181 GLY A N 1
ATOM 1419 C CA . GLY A 1 181 ? 5.486 -7.682 13.517 1.00 92.69 181 GLY A CA 1
ATOM 1420 C C . GLY A 1 181 ? 4.117 -7.351 12.909 1.00 92.69 181 GLY A C 1
ATOM 1421 O O . GLY A 1 181 ? 3.771 -6.183 12.735 1.00 92.69 181 GLY A O 1
ATOM 1422 N N . LEU A 1 182 ? 3.324 -8.397 12.635 1.00 94.81 182 LEU A N 1
ATOM 1423 C CA . LEU A 1 182 ? 2.046 -8.318 11.904 1.00 94.81 182 LEU A CA 1
ATOM 1424 C C . LEU A 1 182 ? 0.974 -7.449 12.577 1.00 94.81 182 LEU A C 1
ATOM 1426 O O . LEU A 1 182 ? 0.761 -7.551 13.788 1.00 94.81 182 LEU A O 1
ATOM 1430 N N . VAL A 1 183 ? 0.225 -6.722 11.749 1.00 96.94 183 VAL A N 1
ATOM 1431 C CA . VAL A 1 183 ? -0.990 -5.961 12.058 1.00 96.94 183 VAL A CA 1
ATOM 1432 C C . VAL A 1 183 ? -2.220 -6.695 11.504 1.00 96.94 183 VAL A C 1
ATOM 1434 O O . VAL A 1 183 ? -2.224 -7.204 10.383 1.00 96.94 183 VAL A O 1
ATOM 1437 N N . LEU A 1 184 ? -3.285 -6.767 12.295 1.00 97.19 184 LEU A N 1
ATOM 1438 C CA . LEU A 1 184 ? -4.578 -7.346 11.923 1.00 97.19 184 LEU A CA 1
ATOM 1439 C C . LEU A 1 184 ? -5.590 -6.274 11.528 1.00 97.19 184 LEU A C 1
ATOM 1441 O O . LEU A 1 184 ? -6.343 -6.478 10.577 1.00 97.19 184 LEU A O 1
ATOM 1445 N N . TYR A 1 185 ? -5.585 -5.140 12.231 1.00 97.94 185 TYR A N 1
ATOM 1446 C CA . TYR A 1 185 ? -6.540 -4.059 12.011 1.00 97.94 185 TYR A CA 1
ATOM 1447 C C . TYR A 1 185 ? -5.857 -2.695 11.950 1.00 97.94 185 TYR A C 1
ATOM 1449 O O . TYR A 1 185 ? -4.938 -2.421 12.721 1.00 97.94 185 TYR A O 1
ATOM 1457 N N . ILE A 1 186 ? -6.350 -1.829 11.066 1.00 98.19 186 ILE A N 1
ATOM 1458 C CA . ILE A 1 186 ? -5.983 -0.413 10.989 1.00 98.19 186 ILE A CA 1
ATOM 1459 C C . ILE A 1 186 ? -7.221 0.414 11.334 1.00 98.19 186 ILE A C 1
ATOM 1461 O O . ILE A 1 186 ? -8.274 0.239 10.715 1.00 98.19 186 ILE A O 1
ATOM 1465 N N . VAL A 1 187 ? -7.091 1.313 12.306 1.00 98.25 187 VAL A N 1
ATOM 1466 C CA . VAL A 1 187 ? -8.127 2.263 12.718 1.00 98.25 187 VAL A CA 1
ATOM 1467 C C . VAL A 1 187 ? -7.690 3.670 12.324 1.00 98.25 187 VAL A C 1
ATOM 1469 O O . VAL A 1 187 ? -6.631 4.126 12.753 1.00 98.25 187 VAL A O 1
ATOM 1472 N N . MET A 1 188 ? -8.474 4.351 11.489 1.00 97.81 188 MET A N 1
ATOM 1473 C CA . MET A 1 188 ? -8.121 5.680 10.969 1.00 97.81 188 MET A CA 1
ATOM 1474 C C . MET A 1 188 ? -9.358 6.489 10.554 1.00 97.81 188 MET A C 1
ATOM 1476 O O . MET A 1 188 ? -10.379 5.885 10.202 1.00 97.81 188 MET A O 1
ATOM 1480 N N . PRO A 1 189 ? -9.298 7.833 10.543 1.00 98.00 189 PRO A N 1
ATOM 1481 C CA . PRO A 1 189 ? -10.398 8.644 10.044 1.00 98.00 189 PRO A CA 1
ATOM 1482 C C . PRO A 1 189 ? -10.582 8.453 8.533 1.00 98.00 189 PRO A C 1
ATOM 1484 O O . PRO A 1 189 ? -9.639 8.185 7.782 1.00 98.00 189 PRO A O 1
ATOM 1487 N N . ARG A 1 190 ? -11.826 8.599 8.088 1.00 96.56 190 ARG A N 1
ATOM 1488 C CA . ARG A 1 190 ? -12.263 8.475 6.698 1.00 96.56 190 ARG A CA 1
ATOM 1489 C C . ARG A 1 190 ? -12.598 9.853 6.132 1.00 96.56 190 ARG A C 1
ATOM 1491 O O . ARG A 1 190 ? -12.868 10.801 6.863 1.00 96.56 190 ARG A O 1
ATOM 1498 N N . SER A 1 191 ? -12.620 9.958 4.806 1.00 94.50 191 SER A N 1
ATOM 1499 C CA . SER A 1 191 ? -12.935 11.213 4.106 1.00 94.50 191 SER A CA 1
ATOM 1500 C C . SER A 1 191 ? -14.370 11.704 4.331 1.00 94.50 191 SER A C 1
ATOM 1502 O O . SER A 1 191 ? -14.654 12.872 4.103 1.00 94.50 191 SER A O 1
ATOM 1504 N N . ASP A 1 192 ? -15.270 10.815 4.752 1.00 95.12 192 ASP A N 1
ATOM 1505 C CA . ASP A 1 192 ? -16.670 11.107 5.082 1.00 95.12 192 ASP A CA 1
ATOM 1506 C C . ASP A 1 192 ? -16.856 11.605 6.534 1.00 95.12 192 ASP A C 1
ATOM 1508 O O . ASP A 1 192 ? -17.986 11.782 6.981 1.00 95.12 192 ASP A O 1
ATOM 1512 N N . GLY A 1 193 ? -15.762 11.830 7.274 1.00 95.50 193 GLY A N 1
ATOM 1513 C CA . GLY A 1 193 ? -15.773 12.291 8.666 1.00 95.50 193 GLY A CA 1
ATOM 1514 C C . GLY A 1 193 ? -15.966 11.182 9.704 1.00 95.50 193 GLY A C 1
ATOM 1515 O O . GLY A 1 193 ? -15.815 11.439 10.895 1.00 95.50 193 GLY A O 1
ATOM 1516 N N . THR A 1 194 ? -16.255 9.950 9.276 1.00 98.19 194 THR A N 1
ATOM 1517 C CA . THR A 1 194 ? -16.362 8.788 10.170 1.00 98.19 194 THR A CA 1
ATOM 1518 C C . THR A 1 194 ? -14.986 8.197 10.484 1.00 98.19 194 THR A C 1
ATOM 1520 O O . THR A 1 194 ? -13.982 8.522 9.848 1.00 98.19 194 THR A O 1
ATOM 1523 N N . TRP A 1 195 ? -14.918 7.292 11.456 1.00 98.69 195 TRP A N 1
ATOM 1524 C CA . TRP A 1 195 ? -13.716 6.526 11.778 1.00 98.69 195 TRP A CA 1
ATOM 1525 C C . TRP A 1 195 ? -13.848 5.091 11.294 1.00 98.69 195 TRP A C 1
ATOM 1527 O O . TRP A 1 195 ? -14.813 4.403 11.607 1.00 98.69 195 TRP A O 1
ATOM 1537 N N . GLY A 1 196 ? -12.883 4.638 10.500 1.00 98.38 196 GLY A N 1
ATOM 1538 C CA . GLY A 1 196 ? -12.875 3.307 9.914 1.00 98.38 196 GLY A CA 1
ATOM 1539 C C . GLY A 1 196 ? -12.101 2.301 10.753 1.00 98.38 196 GLY A C 1
ATOM 1540 O O . GLY A 1 196 ? -11.045 2.625 11.285 1.00 98.38 196 GLY A O 1
ATOM 1541 N N . VAL A 1 197 ? -12.585 1.060 10.772 1.00 98.31 197 VAL A N 1
ATOM 1542 C CA . VAL A 1 197 ? -11.824 -0.131 11.166 1.00 98.31 197 VAL A CA 1
ATOM 1543 C C . VAL A 1 197 ? -11.635 -0.975 9.915 1.00 98.31 197 VAL A C 1
ATOM 1545 O O . VAL A 1 197 ? -12.610 -1.368 9.271 1.00 98.31 197 VAL A O 1
ATOM 1548 N N . LYS A 1 198 ? -10.390 -1.238 9.531 1.00 98.00 198 LYS A N 1
ATOM 1549 C CA . LYS A 1 198 ? -10.052 -2.029 8.346 1.00 98.00 198 LYS A CA 1
ATOM 1550 C C . LYS A 1 198 ? -9.305 -3.288 8.755 1.00 98.00 198 LYS A C 1
ATOM 1552 O O . LYS A 1 198 ? -8.280 -3.194 9.421 1.00 98.00 198 LYS A O 1
ATOM 1557 N N . ALA A 1 199 ? -9.796 -4.444 8.325 1.00 97.69 199 ALA A N 1
ATOM 1558 C CA . ALA A 1 199 ? -9.077 -5.705 8.434 1.00 97.69 199 ALA A CA 1
ATOM 1559 C C . ALA A 1 199 ? -7.991 -5.777 7.354 1.00 97.69 199 ALA A C 1
ATOM 1561 O O . ALA A 1 199 ? -8.254 -5.532 6.175 1.00 97.69 199 ALA A O 1
ATOM 1562 N N . VAL A 1 200 ? -6.769 -6.103 7.763 1.00 96.81 200 VAL A N 1
ATOM 1563 C CA . VAL A 1 200 ? -5.604 -6.163 6.876 1.00 96.81 200 VAL A CA 1
ATOM 1564 C C . VAL A 1 200 ? -5.617 -7.479 6.092 1.00 96.81 200 VAL A C 1
ATOM 1566 O O . VAL A 1 200 ? -5.857 -8.559 6.645 1.00 96.81 200 VAL A O 1
ATOM 1569 N N . ASN A 1 201 ? -5.361 -7.403 4.786 1.00 95.38 201 ASN A N 1
ATOM 1570 C CA . ASN A 1 201 ? -5.265 -8.572 3.918 1.00 95.38 201 ASN A CA 1
ATOM 1571 C C . ASN A 1 201 ? -3.913 -9.289 4.074 1.00 95.38 201 ASN A C 1
ATOM 1573 O O . ASN A 1 201 ? -2.945 -8.764 4.621 1.00 95.38 201 ASN A O 1
ATOM 1577 N N . ARG A 1 202 ? -3.816 -10.527 3.597 1.00 92.06 202 ARG A N 1
ATOM 1578 C CA . ARG A 1 202 ? -2.517 -11.164 3.349 1.00 92.06 202 ARG A CA 1
ATOM 1579 C C . ARG A 1 202 ? -1.861 -10.457 2.157 1.00 92.06 202 ARG A C 1
ATOM 1581 O O . ARG A 1 202 ? -2.554 -10.134 1.193 1.00 92.06 202 ARG A O 1
ATOM 1588 N N . GLU A 1 203 ? -0.556 -10.191 2.222 1.00 88.12 203 GLU A N 1
ATOM 1589 C CA . GLU A 1 203 ? 0.147 -9.492 1.136 1.00 88.12 203 GLU A CA 1
ATOM 1590 C C . GLU A 1 203 ? -0.033 -10.263 -0.185 1.00 88.12 203 GLU A C 1
ATOM 1592 O O . GLU A 1 203 ? 0.041 -11.490 -0.215 1.00 88.12 203 GLU A O 1
ATOM 1597 N N . GLY A 1 204 ? -0.365 -9.552 -1.265 1.00 84.06 204 GLY A N 1
ATOM 1598 C CA . GLY A 1 204 ? -0.623 -10.161 -2.576 1.00 84.06 204 GLY A CA 1
ATOM 1599 C C . GLY A 1 204 ? -1.964 -10.897 -2.724 1.00 84.06 204 GLY A C 1
ATOM 1600 O O . GLY A 1 204 ? -2.218 -11.468 -3.781 1.00 84.06 204 GLY A O 1
ATOM 1601 N N . SER A 1 205 ? -2.848 -10.875 -1.719 1.00 87.56 205 SER A N 1
ATOM 1602 C CA . SER A 1 205 ? -4.150 -11.555 -1.757 1.00 87.56 205 SER A CA 1
ATOM 1603 C C . SER A 1 205 ? -5.289 -10.663 -1.260 1.00 87.56 205 SER A C 1
ATOM 1605 O O . SER A 1 205 ? -5.092 -9.747 -0.469 1.00 87.56 205 SER A O 1
ATOM 1607 N N . MET A 1 206 ? -6.520 -10.957 -1.686 1.00 89.62 206 MET A N 1
ATOM 1608 C CA . MET A 1 206 ? -7.729 -10.370 -1.092 1.00 89.62 206 MET A CA 1
ATOM 1609 C C . MET A 1 206 ? -8.172 -11.102 0.185 1.00 89.62 206 MET A C 1
ATOM 1611 O O . MET A 1 206 ? -9.094 -10.650 0.859 1.00 89.62 206 MET A O 1
ATOM 1615 N N . ALA A 1 207 ? -7.523 -12.209 0.556 1.00 94.25 207 ALA A N 1
ATOM 1616 C CA . ALA A 1 207 ? -7.816 -12.917 1.798 1.00 94.25 207 ALA A CA 1
ATOM 1617 C C . ALA A 1 207 ? -7.471 -12.047 3.017 1.00 94.25 207 ALA A C 1
ATOM 1619 O O . ALA A 1 207 ? -6.368 -11.510 3.105 1.00 94.25 207 ALA A O 1
ATOM 1620 N N . LEU A 1 208 ? -8.403 -11.913 3.960 1.00 96.12 208 LEU A N 1
ATOM 1621 C CA . LEU A 1 208 ? -8.187 -11.185 5.213 1.00 96.12 208 LEU A CA 1
ATOM 1622 C C . LEU A 1 208 ? -7.361 -12.030 6.186 1.00 96.12 208 LEU A C 1
ATOM 1624 O O . LEU A 1 208 ? -7.487 -13.254 6.217 1.00 96.12 208 LEU A O 1
ATOM 1628 N N . ARG A 1 209 ? -6.519 -11.382 6.995 1.00 95.12 209 ARG A N 1
ATOM 1629 C CA . ARG A 1 209 ? -5.792 -12.058 8.084 1.00 95.12 209 ARG A CA 1
ATOM 1630 C C . ARG A 1 209 ? -6.742 -12.458 9.201 1.00 95.12 209 ARG A C 1
ATOM 1632 O O . ARG A 1 209 ? -6.714 -13.599 9.643 1.00 95.12 209 ARG A O 1
ATOM 1639 N N . LYS A 1 210 ? -7.588 -11.507 9.602 1.00 96.25 210 LYS A N 1
ATOM 1640 C CA . LYS A 1 210 ? -8.698 -11.699 10.528 1.00 96.25 210 LYS A CA 1
ATOM 1641 C C . LYS A 1 210 ? -9.863 -10.800 10.085 1.00 96.25 210 LYS A C 1
ATOM 1643 O O . LYS A 1 210 ? -9.697 -9.580 10.103 1.00 96.25 210 LYS A O 1
ATOM 1648 N N . PRO A 1 211 ? -10.981 -11.358 9.591 1.00 97.62 211 PRO A N 1
ATOM 1649 C CA . PRO A 1 211 ? -12.154 -10.563 9.235 1.00 97.62 211 PRO A CA 1
ATOM 1650 C C . PRO A 1 211 ? -12.799 -9.941 10.479 1.00 97.62 211 PRO A C 1
ATOM 1652 O O . PRO A 1 211 ? -12.638 -10.450 11.586 1.00 97.62 211 PRO A O 1
ATOM 1655 N N . LEU A 1 212 ? -13.565 -8.861 10.290 1.00 97.94 212 LEU A N 1
ATOM 1656 C CA . LEU A 1 212 ? -14.468 -8.365 11.334 1.00 97.94 212 LEU A CA 1
ATOM 1657 C C . LEU A 1 212 ? -15.515 -9.440 11.703 1.00 97.94 212 LEU A C 1
ATOM 1659 O O . LEU A 1 212 ? -15.807 -10.290 10.859 1.00 97.94 212 LEU A O 1
ATOM 1663 N N . PRO A 1 213 ? -16.104 -9.405 12.915 1.00 97.56 213 PRO A N 1
ATOM 1664 C CA . PRO A 1 213 ? -17.077 -10.397 13.365 1.00 97.56 213 PRO A CA 1
ATOM 1665 C C . PRO A 1 213 ? -18.192 -10.658 12.351 1.00 97.56 213 PRO A C 1
ATOM 1667 O O . PRO A 1 213 ? -18.833 -9.731 11.848 1.00 97.56 213 PRO A O 1
ATOM 1670 N N . SER A 1 214 ? -18.438 -11.938 12.075 1.00 96.56 214 SER A N 1
ATOM 1671 C CA . SER A 1 214 ? -19.402 -12.388 11.066 1.00 96.56 214 SER A CA 1
ATOM 1672 C C . SER A 1 214 ? -20.820 -11.874 11.344 1.00 96.56 214 SER A C 1
ATOM 1674 O O . SER A 1 214 ? -21.504 -11.427 10.422 1.00 96.56 214 SER A O 1
ATOM 1676 N N . ALA A 1 215 ? -21.207 -11.823 12.623 1.00 96.69 215 ALA A N 1
ATOM 1677 C CA . ALA A 1 215 ? -22.482 -11.290 13.099 1.00 96.69 215 ALA A CA 1
ATOM 1678 C C . ALA A 1 215 ? -22.724 -9.813 12.733 1.00 96.69 215 ALA A C 1
ATOM 1680 O O . ALA A 1 215 ? -23.868 -9.370 12.728 1.00 96.69 215 ALA A O 1
ATOM 1681 N N . TRP A 1 216 ? -21.679 -9.041 12.416 1.00 98.00 216 TRP A N 1
ATOM 1682 C CA . TRP A 1 216 ? -21.806 -7.630 12.035 1.00 98.00 216 TRP A CA 1
ATOM 1683 C C . TRP A 1 216 ? -21.987 -7.435 10.524 1.00 98.00 216 TRP A C 1
ATOM 1685 O O . TRP A 1 216 ? -22.350 -6.347 10.075 1.00 98.00 216 TRP A O 1
ATOM 1695 N N . GLY A 1 217 ? -21.720 -8.465 9.718 1.00 97.75 217 GLY A N 1
ATOM 1696 C CA . GLY A 1 217 ? -21.653 -8.369 8.263 1.00 97.75 217 GLY A CA 1
ATOM 1697 C C . GLY A 1 217 ? -22.928 -7.824 7.621 1.00 97.75 217 GLY A C 1
ATOM 1698 O O . GLY A 1 217 ? -23.964 -8.480 7.603 1.00 97.75 217 GLY A O 1
ATOM 1699 N N . GLY A 1 218 ? -22.833 -6.640 7.013 1.00 98.19 218 GLY A N 1
ATOM 1700 C CA . GLY A 1 218 ? -23.951 -5.986 6.329 1.00 98.19 218 GLY A CA 1
ATOM 1701 C C . GLY A 1 218 ? -24.869 -5.167 7.240 1.00 98.19 218 GLY A C 1
ATOM 1702 O O . GLY A 1 218 ? -25.750 -4.484 6.716 1.00 98.19 218 GLY A O 1
ATOM 1703 N N . LEU A 1 219 ? -24.653 -5.184 8.560 1.00 98.50 219 LEU A N 1
ATOM 1704 C CA . LEU A 1 219 ? -25.407 -4.363 9.504 1.00 98.50 219 LEU A CA 1
ATOM 1705 C C . LEU A 1 219 ? -24.996 -2.888 9.421 1.00 98.50 219 LEU A C 1
ATOM 1707 O O . LEU A 1 219 ? -23.874 -2.540 9.028 1.00 98.50 219 LEU A O 1
ATOM 1711 N N . ARG A 1 220 ? -25.931 -2.012 9.798 1.00 98.56 220 ARG A N 1
ATOM 1712 C CA . ARG A 1 220 ? -25.782 -0.552 9.797 1.00 98.56 220 ARG A CA 1
ATOM 1713 C C . ARG A 1 220 ? -26.492 0.063 10.997 1.00 98.56 220 ARG A C 1
ATOM 1715 O O . ARG A 1 220 ? -27.494 -0.486 11.450 1.00 98.56 220 ARG A O 1
ATOM 1722 N N . HIS A 1 221 ? -26.011 1.221 11.442 1.00 98.12 221 HIS A N 1
ATOM 1723 C CA . HIS A 1 221 ? -26.667 2.078 12.439 1.00 98.12 221 HIS A CA 1
ATOM 1724 C C . HIS A 1 221 ? -27.233 1.291 13.634 1.00 98.12 221 HIS A C 1
ATOM 1726 O O . HIS A 1 221 ? -26.509 0.493 14.223 1.00 98.12 221 HIS A O 1
ATOM 1732 N N . GLN A 1 222 ? -28.520 1.463 13.970 1.00 97.88 222 GLN A N 1
ATOM 1733 C CA . GLN A 1 222 ? -29.109 0.876 15.176 1.00 97.88 222 GLN A CA 1
ATOM 1734 C C . GLN A 1 222 ? -29.041 -0.656 15.217 1.00 97.88 222 GLN A C 1
ATOM 1736 O O . GLN A 1 222 ? -28.999 -1.228 16.303 1.00 97.88 222 GLN A O 1
ATOM 1741 N N . ASP A 1 223 ? -29.045 -1.340 14.071 1.00 98.38 223 ASP A N 1
ATOM 1742 C CA . ASP A 1 223 ? -28.937 -2.802 14.052 1.00 98.38 223 ASP A CA 1
ATOM 1743 C C . ASP A 1 223 ? -27.512 -3.260 14.366 1.00 98.38 223 ASP A C 1
ATOM 1745 O O . ASP A 1 223 ? -27.321 -4.259 15.057 1.00 98.38 223 ASP A O 1
ATOM 1749 N N . LEU A 1 224 ? -26.512 -2.495 13.918 1.00 98.31 224 LEU A N 1
ATOM 1750 C CA . LEU A 1 224 ? -25.120 -2.735 14.283 1.00 98.31 224 LEU A CA 1
ATOM 1751 C C . LEU A 1 224 ? -24.859 -2.359 15.748 1.00 98.31 224 LEU A C 1
ATOM 1753 O O . LEU A 1 224 ? -24.230 -3.144 16.446 1.00 98.31 224 LEU A O 1
ATOM 1757 N N . ASP A 1 225 ? -25.405 -1.238 16.227 1.00 98.25 225 ASP A N 1
ATOM 1758 C CA . ASP A 1 225 ? -25.348 -0.827 17.639 1.00 98.25 225 ASP A CA 1
ATOM 1759 C C . ASP A 1 225 ? -25.915 -1.917 18.564 1.00 98.25 225 ASP A C 1
ATOM 1761 O O . ASP A 1 225 ? -25.297 -2.286 19.558 1.00 98.25 225 ASP A O 1
ATOM 1765 N N . LYS A 1 226 ? -27.063 -2.518 18.214 1.00 98.00 226 LYS A N 1
ATOM 1766 C CA . LYS A 1 226 ? -27.632 -3.649 18.973 1.00 98.00 226 LYS A CA 1
ATOM 1767 C C . LYS A 1 226 ? -26.724 -4.878 18.965 1.00 98.00 226 LYS A C 1
ATOM 1769 O O . LYS A 1 226 ? -26.635 -5.567 19.976 1.00 98.00 226 LYS A O 1
ATOM 1774 N N . ALA A 1 227 ? -26.091 -5.176 17.830 1.00 97.00 227 ALA A N 1
ATOM 1775 C CA . ALA A 1 227 ? -25.226 -6.345 17.682 1.00 97.00 227 ALA A CA 1
ATOM 1776 C C . ALA A 1 227 ? -23.873 -6.183 18.394 1.00 97.00 227 ALA A C 1
ATOM 1778 O O . ALA A 1 227 ? -23.282 -7.177 18.814 1.00 97.00 227 ALA A O 1
ATOM 1779 N N . THR A 1 228 ? -23.366 -4.954 18.513 1.00 96.56 228 THR A N 1
ATOM 1780 C CA . THR A 1 228 ? -22.101 -4.650 19.201 1.00 96.56 228 THR A CA 1
ATOM 1781 C C . THR A 1 228 ? -22.305 -4.276 20.670 1.00 96.56 228 THR A C 1
ATOM 1783 O O . THR A 1 228 ? -21.386 -4.418 21.468 1.00 96.56 228 THR A O 1
ATOM 1786 N N . GLY A 1 229 ? -23.489 -3.783 21.038 1.00 97.25 229 GLY A N 1
ATOM 1787 C CA . GLY A 1 229 ? -23.729 -3.123 22.322 1.00 97.25 229 GLY A CA 1
A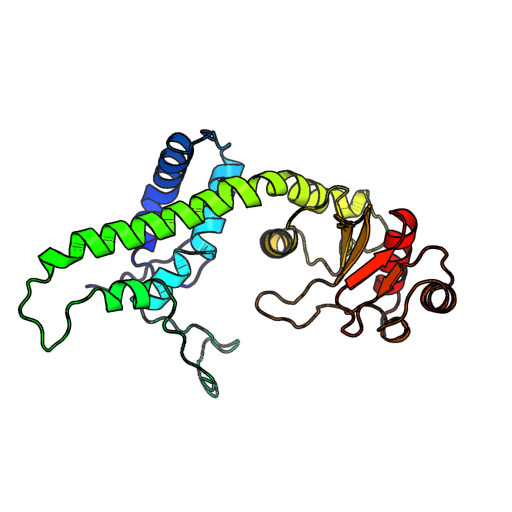TOM 1788 C C . GLY A 1 229 ? -23.118 -1.717 22.414 1.00 97.25 229 GLY A C 1
ATOM 1789 O O . GLY A 1 229 ? -23.116 -1.131 23.495 1.00 97.25 229 GLY A O 1
ATOM 1790 N N . LEU A 1 230 ? -22.591 -1.175 21.311 1.00 97.56 230 LEU A N 1
ATOM 1791 C CA . LEU A 1 230 ? -22.035 0.176 21.226 1.00 97.56 230 LEU A CA 1
ATOM 1792 C C . LEU A 1 230 ? -23.091 1.158 20.707 1.00 97.56 230 LEU A C 1
ATOM 1794 O O . LEU A 1 230 ? -24.129 0.768 20.185 1.00 97.56 230 LEU A O 1
ATOM 1798 N N . THR A 1 231 ? -22.827 2.454 20.850 1.00 97.88 231 THR A N 1
ATOM 1799 C CA . THR A 1 231 ? -23.627 3.517 20.227 1.00 97.88 231 THR A CA 1
ATOM 1800 C C . THR A 1 231 ? -22.758 4.258 19.226 1.00 97.88 231 THR A C 1
ATOM 1802 O O . THR A 1 231 ? -21.644 4.644 19.567 1.00 97.88 231 THR A O 1
ATOM 1805 N N . GLY A 1 232 ? -23.269 4.488 18.015 1.00 97.62 232 GLY A N 1
ATOM 1806 C CA . GLY A 1 232 ? -22.551 5.248 16.987 1.00 97.62 232 GLY A CA 1
ATOM 1807 C C . GLY A 1 232 ? -21.811 4.384 15.965 1.00 97.62 232 GLY A C 1
ATOM 1808 O O . GLY A 1 232 ? -20.994 4.889 15.193 1.00 97.62 232 GLY A O 1
ATOM 1809 N N . CYS A 1 233 ? -22.090 3.084 15.889 1.00 98.44 233 CYS A N 1
ATOM 1810 C CA . CYS A 1 233 ? -21.632 2.275 14.773 1.00 98.44 233 CYS A CA 1
ATOM 1811 C C . CYS A 1 233 ? -22.360 2.699 13.482 1.00 98.44 233 CYS A C 1
ATOM 1813 O O . CYS A 1 233 ? -23.577 2.879 13.443 1.00 98.44 233 CYS A O 1
ATOM 1815 N N . VAL A 1 234 ? -21.623 2.854 12.380 1.00 98.56 234 VAL A N 1
ATOM 1816 C CA . VAL A 1 234 ? -22.184 3.316 11.099 1.00 98.56 234 VAL A CA 1
ATOM 1817 C C . VAL A 1 234 ? -22.505 2.124 10.205 1.00 98.56 234 VAL A C 1
ATOM 1819 O O . VAL A 1 234 ? -23.652 1.960 9.792 1.00 98.56 234 VAL A O 1
ATOM 1822 N N . PHE A 1 235 ? -21.517 1.277 9.903 1.00 98.62 235 PHE A N 1
ATOM 1823 C CA . PHE A 1 235 ? -21.723 0.060 9.110 1.00 98.62 235 PHE A CA 1
ATOM 1824 C C . PHE A 1 235 ? -20.575 -0.941 9.253 1.00 98.62 235 PHE A C 1
ATOM 1826 O O . PHE A 1 235 ? -19.460 -0.565 9.608 1.00 98.62 235 PHE A O 1
ATOM 1833 N N . VAL A 1 236 ? -20.823 -2.194 8.860 1.00 98.69 236 VAL A N 1
ATOM 1834 C CA . VAL A 1 236 ? -19.784 -3.181 8.523 1.00 98.69 236 VAL A CA 1
ATOM 1835 C C . VAL A 1 236 ? -20.081 -3.778 7.149 1.00 98.69 236 VAL A C 1
ATOM 1837 O O . VAL A 1 236 ? -21.208 -4.168 6.842 1.00 98.69 236 VAL A O 1
ATOM 1840 N N . HIS A 1 237 ? -19.074 -3.826 6.275 1.00 98.31 237 HIS A N 1
ATOM 1841 C CA . HIS A 1 237 ? -19.227 -4.387 4.936 1.00 98.31 237 HIS A CA 1
ATOM 1842 C C . HIS A 1 237 ? -19.556 -5.886 5.013 1.00 98.31 237 HIS A C 1
ATOM 1844 O O . HIS A 1 237 ? -19.001 -6.602 5.840 1.00 98.31 237 HIS A O 1
ATOM 1850 N N . LYS A 1 238 ? -20.402 -6.397 4.108 1.00 97.62 238 LYS A N 1
ATOM 1851 C CA . LYS A 1 238 ? -20.822 -7.815 4.101 1.00 97.62 238 LYS A CA 1
ATOM 1852 C C . LYS A 1 238 ? -19.650 -8.802 4.003 1.00 97.62 238 LYS A C 1
ATOM 1854 O O . LYS A 1 238 ? -19.698 -9.878 4.573 1.00 97.62 238 LYS A O 1
ATOM 1859 N N . ALA A 1 239 ? -18.595 -8.415 3.290 1.00 97.31 239 ALA A N 1
ATOM 1860 C CA . ALA A 1 239 ? -17.343 -9.172 3.179 1.00 97.31 239 ALA A CA 1
ATOM 1861 C C . ALA A 1 239 ? -16.350 -8.934 4.341 1.00 97.31 239 ALA A C 1
ATOM 1863 O O . ALA A 1 239 ? -15.204 -9.354 4.250 1.00 97.31 239 ALA A O 1
ATOM 1864 N N . LEU A 1 240 ? -16.763 -8.228 5.401 1.00 97.88 240 LEU A N 1
ATOM 1865 C CA . LEU A 1 240 ? -16.063 -8.106 6.688 1.00 97.88 240 LEU A CA 1
ATOM 1866 C C . LEU A 1 240 ? -14.668 -7.451 6.653 1.00 97.88 240 LEU A C 1
ATOM 1868 O O . LEU A 1 240 ? -13.964 -7.446 7.658 1.00 97.88 240 LEU A O 1
ATOM 1872 N N . PHE A 1 241 ? -14.262 -6.860 5.524 1.00 97.44 241 PHE A N 1
ATOM 1873 C CA . PHE A 1 241 ? -12.954 -6.206 5.395 1.00 97.44 241 PHE A CA 1
ATOM 1874 C C . PHE A 1 241 ? -12.903 -4.800 6.007 1.00 97.44 241 PHE A C 1
ATOM 1876 O O . PHE A 1 241 ? -11.822 -4.270 6.256 1.00 97.44 241 PHE A O 1
ATOM 1883 N N . THR A 1 242 ? -14.054 -4.157 6.216 1.00 98.00 242 THR A N 1
ATOM 1884 C CA . THR A 1 242 ? -14.113 -2.807 6.780 1.00 98.00 242 THR A CA 1
ATOM 1885 C C . THR A 1 242 ? -15.421 -2.548 7.512 1.00 98.00 242 THR A C 1
ATOM 1887 O O . THR A 1 242 ? -16.476 -3.043 7.108 1.00 98.00 242 THR A O 1
ATOM 1890 N N . GLY A 1 243 ? -15.342 -1.737 8.558 1.00 98.38 243 GLY A N 1
ATOM 1891 C CA . GLY A 1 243 ? -16.466 -1.089 9.211 1.00 98.38 243 GLY A CA 1
ATOM 1892 C C . GLY A 1 243 ? -16.165 0.380 9.480 1.00 98.38 243 GLY A C 1
ATOM 1893 O O . GLY A 1 243 ? -15.032 0.834 9.294 1.00 98.38 243 GLY A O 1
ATOM 1894 N N . ALA A 1 244 ? -17.182 1.122 9.897 1.00 98.62 244 ALA A N 1
ATOM 1895 C CA . ALA A 1 244 ? -17.063 2.520 10.279 1.00 98.62 244 ALA A CA 1
ATOM 1896 C C . ALA A 1 244 ? -17.919 2.841 11.508 1.00 98.62 244 ALA A C 1
ATOM 1898 O O . ALA A 1 244 ? -18.971 2.232 11.714 1.00 98.62 244 ALA A O 1
ATOM 1899 N N . ALA A 1 245 ? -17.479 3.833 12.274 1.00 98.69 245 ALA A N 1
ATOM 1900 C CA . ALA A 1 245 ? -18.152 4.393 13.436 1.00 98.69 245 ALA A CA 1
ATOM 1901 C C . ALA A 1 245 ? -18.151 5.929 13.377 1.00 98.69 245 ALA A C 1
ATOM 1903 O O . ALA A 1 245 ? -17.344 6.528 12.667 1.00 98.69 245 ALA A O 1
ATOM 1904 N N . SER A 1 246 ? -19.052 6.575 14.112 1.00 98.19 246 SER A N 1
ATOM 1905 C CA . SER A 1 246 ? -19.205 8.034 14.143 1.00 98.19 246 SER A CA 1
ATOM 1906 C C . SER A 1 246 ? -17.970 8.759 14.662 1.00 98.19 246 SER A C 1
ATOM 1908 O O . SER A 1 246 ? -17.705 9.889 14.265 1.00 98.19 246 SER A O 1
ATOM 1910 N N . ASP A 1 247 ? -17.213 8.115 15.544 1.00 98.50 247 ASP A N 1
ATOM 1911 C CA . ASP A 1 247 ? -16.082 8.706 16.238 1.00 98.50 247 ASP A CA 1
ATOM 1912 C C . ASP A 1 247 ? -14.967 7.681 16.480 1.00 98.50 247 ASP A C 1
ATOM 1914 O O . ASP A 1 247 ? -15.122 6.467 16.302 1.00 98.50 247 ASP A O 1
ATOM 1918 N N . ARG A 1 248 ? -13.817 8.209 16.901 1.00 98.06 248 ARG A N 1
ATOM 1919 C CA . ARG A 1 248 ? -12.595 7.448 17.152 1.00 98.06 248 ARG A CA 1
ATOM 1920 C C . ARG A 1 248 ? -12.773 6.373 18.211 1.00 98.06 248 ARG A C 1
ATOM 1922 O O . ARG A 1 248 ? -12.251 5.276 18.042 1.00 98.06 248 ARG A O 1
ATOM 1929 N N . GLN A 1 249 ? -13.444 6.699 19.312 1.00 98.12 249 GLN A N 1
ATOM 1930 C CA . GLN A 1 249 ? -13.540 5.805 20.457 1.00 98.12 249 GLN A CA 1
ATOM 1931 C C . GLN A 1 249 ? -14.400 4.593 20.100 1.00 98.12 249 GLN A C 1
ATOM 1933 O O . GLN A 1 249 ? -13.962 3.461 20.284 1.00 98.12 249 GLN A O 1
ATOM 1938 N N . THR A 1 250 ? -15.536 4.824 19.447 1.00 98.50 250 THR A N 1
ATOM 1939 C CA . THR A 1 250 ? -16.417 3.759 18.970 1.00 98.50 250 THR A CA 1
ATOM 1940 C C . THR A 1 250 ? -15.712 2.851 17.953 1.00 98.50 250 THR A C 1
ATOM 1942 O O . THR A 1 250 ? -15.823 1.628 18.034 1.00 98.50 250 THR A O 1
ATOM 1945 N N . ALA A 1 251 ? -14.912 3.402 17.030 1.00 98.56 251 ALA A N 1
ATOM 1946 C CA . ALA A 1 251 ? -14.112 2.589 16.106 1.00 98.56 251 ALA A CA 1
ATOM 1947 C C . ALA A 1 251 ? -13.036 1.753 16.828 1.00 98.56 251 ALA A C 1
ATOM 1949 O O . ALA A 1 251 ? -12.791 0.603 16.460 1.00 98.56 251 ALA A O 1
ATOM 1950 N N . LEU A 1 252 ? -12.400 2.302 17.866 1.00 98.19 252 LEU A N 1
ATOM 1951 C CA . LEU A 1 252 ? -11.442 1.561 18.688 1.00 98.19 252 LEU A CA 1
ATOM 1952 C C . LEU A 1 252 ? -12.106 0.423 19.458 1.00 98.19 252 LEU A C 1
ATOM 1954 O O . LEU A 1 252 ? -11.552 -0.672 19.493 1.00 98.19 252 LEU A O 1
ATOM 1958 N N . ASP A 1 253 ? -13.286 0.651 20.028 1.00 98.00 253 ASP A N 1
ATOM 1959 C CA . ASP A 1 253 ? -14.019 -0.387 20.750 1.00 98.00 253 ASP A CA 1
ATOM 1960 C C . ASP A 1 253 ? -14.500 -1.491 19.793 1.00 98.00 253 ASP A C 1
ATOM 1962 O O . ASP A 1 253 ? -14.330 -2.673 20.093 1.00 98.00 253 ASP A O 1
ATOM 1966 N N . MET A 1 254 ? -14.947 -1.141 18.578 1.00 98.19 254 MET A N 1
ATOM 1967 C CA . MET A 1 254 ? -15.205 -2.128 17.517 1.00 98.19 254 MET A CA 1
ATOM 1968 C C . MET A 1 254 ? -13.955 -2.955 17.181 1.00 98.19 254 MET A C 1
ATOM 1970 O O . MET A 1 254 ? -14.032 -4.179 17.064 1.00 98.19 254 MET A O 1
ATOM 1974 N N . ALA A 1 255 ? -12.794 -2.310 17.026 1.00 97.88 255 ALA A N 1
ATOM 1975 C CA . ALA A 1 255 ? -11.537 -3.001 16.744 1.00 97.88 255 ALA A CA 1
ATOM 1976 C C . ALA A 1 255 ? -11.087 -3.896 17.911 1.00 97.88 255 ALA A C 1
ATOM 1978 O O . ALA A 1 255 ? -10.590 -4.995 17.668 1.00 97.88 255 ALA A O 1
ATOM 1979 N N . ARG A 1 256 ? -11.292 -3.462 19.163 1.00 97.31 256 ARG A N 1
ATOM 1980 C CA . ARG A 1 256 ? -11.012 -4.256 20.368 1.00 97.31 256 ARG A CA 1
ATOM 1981 C C . ARG A 1 256 ? -11.865 -5.516 20.395 1.00 97.31 256 ARG A C 1
ATOM 1983 O O . ARG A 1 256 ? -11.312 -6.607 20.465 1.00 97.31 256 ARG A O 1
ATOM 1990 N N . MET A 1 257 ? -13.179 -5.379 20.239 1.00 97.00 257 MET A N 1
ATOM 1991 C CA . MET A 1 257 ? -14.091 -6.523 20.194 1.00 97.00 257 MET A CA 1
ATOM 1992 C C . MET A 1 257 ? -13.730 -7.489 19.054 1.00 97.00 257 MET A C 1
ATOM 1994 O O . MET A 1 257 ? -13.683 -8.699 19.252 1.00 97.00 257 MET A O 1
ATOM 1998 N N . ALA A 1 258 ? -13.408 -6.972 17.864 1.00 97.00 258 ALA A N 1
ATOM 1999 C CA . ALA A 1 258 ? -12.964 -7.791 16.733 1.00 97.00 258 ALA A CA 1
ATOM 2000 C C . ALA A 1 258 ? -11.600 -8.474 16.970 1.00 97.00 258 ALA A C 1
ATOM 2002 O O . ALA A 1 258 ? -11.308 -9.528 16.396 1.00 97.00 258 ALA A O 1
ATOM 2003 N N . TYR A 1 259 ? -10.731 -7.876 17.785 1.00 96.31 259 TYR A N 1
ATOM 2004 C CA . TYR A 1 259 ? -9.463 -8.469 18.195 1.00 96.31 259 TYR A CA 1
ATOM 2005 C C . TYR A 1 259 ? -9.670 -9.586 19.224 1.00 96.31 259 TYR A C 1
ATOM 2007 O O . TYR A 1 259 ? -9.152 -10.681 19.013 1.00 96.31 259 TYR A O 1
ATOM 2015 N N . GLU A 1 260 ? -10.465 -9.338 20.265 1.00 93.25 260 GLU A N 1
ATOM 2016 C CA . GLU A 1 260 ? -10.695 -10.247 21.397 1.00 93.25 260 GLU A CA 1
ATOM 2017 C C . GLU A 1 260 ? -11.584 -11.443 21.047 1.00 93.25 260 GLU A C 1
ATOM 2019 O O . GLU A 1 260 ? -11.339 -12.544 21.535 1.00 93.25 260 GLU A O 1
ATOM 2024 N N . ASN A 1 261 ? -12.559 -11.263 20.152 1.00 80.25 261 ASN A N 1
ATOM 2025 C CA . ASN A 1 261 ? -13.370 -12.359 19.633 1.00 80.25 261 ASN A CA 1
ATOM 2026 C C . ASN A 1 261 ? -12.504 -13.224 18.703 1.00 80.25 261 ASN A C 1
ATOM 2028 O O . ASN A 1 261 ? -12.402 -12.987 17.496 1.00 80.25 261 ASN A O 1
ATOM 2032 N N . MET A 1 262 ? -11.763 -14.168 19.281 1.00 56.84 262 MET A N 1
ATOM 2033 C CA . MET A 1 262 ? -11.211 -15.312 18.563 1.00 56.84 262 MET A CA 1
ATOM 2034 C C . MET A 1 262 ? -12.334 -16.344 18.437 1.00 56.84 262 MET A C 1
ATOM 2036 O O . MET A 1 262 ? -12.581 -17.096 19.374 1.00 56.84 262 MET A O 1
ATOM 2040 N N . GLU A 1 263 ? -13.056 -16.306 17.316 1.00 48.31 263 GLU A N 1
ATOM 2041 C CA . GLU A 1 263 ? -13.788 -17.486 16.832 1.00 48.31 263 GLU A CA 1
ATOM 2042 C C . GLU A 1 263 ? -12.796 -18.524 16.294 1.00 48.31 263 GLU A C 1
ATOM 2044 O O . GLU A 1 263 ? -11.823 -18.106 15.615 1.00 48.31 263 GLU A O 1
#

Radius of gyration: 22.62 Å; chains: 1; bounding box: 55×49×69 Å

pLDDT: mean 92.43, std 8.16, range [41.69, 98.69]

InterPro domains:
  IPR003226 MYG1 exonuclease [PF03690] (3-258)
  IPR003226 MYG1 exonuclease [PTHR11215] (4-260)